Protein AF-A2FDF2-F1 (afdb_monomer_lite)

pLDDT: mean 73.25, std 13.33, range [41.03, 90.5]

Radius of gyration: 18.77 Å; chains: 1; bounding box: 40×45×60 Å

Sequence (195 aa):
MSLSNKFAFKKRRIYEVIDVFTVIGVTVLLDEENFLWIGFNHVSQTIQRIGTNRGVYSSDLTLNDIFCLSQEPISIQSMTEDIIFLFIAIERRRLNIIEASKYISHGNGKEKTTRCKISQAVAILELANIIRKTENQSEYELLPEFYITVPKVLKNSTVDPSNIQSLLNWTDDSNISSSDIISFRRKEFYTISHE

Secondary structure (DSSP, 8-state):
--HHHHHT--HHHHHHHHHHHHHHTSEEE-SSS-EEE--GGGHHHHHHHHHHHTTTT-TT--HHHHTT--S----HHHHHHHHHHHHHHHT-SEEEHHHHHHHHTTTTS-HHHHHHHHHHHHHHHHHTTSEEE-SSTTEEEE-GGG---HHHHHTTS---TT-HHHHS---STTHHHHHHHHHHHHHHHHHHHH-

Foldseek 3Di:
DDPCVVVVDDPVLVVLLQLLCVQQVQWDDPDPRDIDGPHDPCRLVSLVVLCVVLPLVPLPDAPCRSLVLDLDDDDLNSLSSQVSNVCANLVDQKDALLLSLLLSCPPNPCSVVSSVSNVSSVVSCVVVVQWPDDPDPRMIGGDPVNRDHSVVVVVPPDPPPPDVVSVDPPPVCVVVSSVVSSVNNNVVSVVSSVD

Structure (mmCIF, N/CA/C/O backbone):
data_AF-A2FDF2-F1
#
_entry.id   AF-A2FDF2-F1
#
loop_
_atom_site.group_PDB
_atom_site.id
_atom_site.type_symbol
_atom_site.label_atom_id
_atom_site.label_alt_id
_atom_site.label_comp_id
_atom_site.label_asym_id
_atom_site.label_entity_id
_atom_site.label_seq_id
_atom_site.pdbx_PDB_ins_code
_atom_site.Cartn_x
_atom_site.Cartn_y
_atom_site.Cartn_z
_atom_site.occupancy
_atom_site.B_iso_or_equiv
_atom_site.auth_seq_id
_atom_site.auth_comp_id
_atom_site.auth_asym_id
_atom_site.auth_atom_id
_atom_site.pdbx_PDB_model_num
ATOM 1 N N . MET A 1 1 ? -21.221 -1.644 23.698 1.00 45.34 1 MET A N 1
ATOM 2 C CA . MET A 1 1 ? -20.127 -0.736 24.126 1.00 45.34 1 MET A CA 1
ATOM 3 C C . MET A 1 1 ? -19.103 -0.674 23.008 1.00 45.34 1 MET A C 1
ATOM 5 O O . MET A 1 1 ? -18.546 -1.714 22.684 1.00 45.34 1 MET A O 1
ATOM 9 N N . SER A 1 2 ? -18.878 0.489 22.393 1.00 57.38 2 SER A N 1
ATOM 10 C CA . SER A 1 2 ? -17.903 0.594 21.298 1.00 57.38 2 SER A CA 1
ATOM 11 C C . SER A 1 2 ? -16.475 0.384 21.817 1.00 57.38 2 SER A C 1
ATOM 13 O O . SER A 1 2 ? -16.115 0.901 22.878 1.00 57.38 2 SER A O 1
ATOM 15 N N . LEU A 1 3 ? -15.648 -0.351 21.061 1.00 62.47 3 LEU A N 1
ATOM 16 C CA . LEU A 1 3 ? -14.236 -0.633 21.378 1.00 62.47 3 LEU A CA 1
ATOM 17 C C . LEU A 1 3 ? -13.447 0.635 21.770 1.00 62.47 3 LEU A C 1
ATOM 19 O O . LEU A 1 3 ? -12.603 0.597 22.663 1.00 62.47 3 LEU A O 1
ATOM 23 N N . SER A 1 4 ? -13.777 1.773 21.150 1.00 59.84 4 SER A N 1
ATOM 24 C CA . SER A 1 4 ? -13.180 3.090 21.409 1.00 59.84 4 SER A CA 1
ATOM 25 C C . SER A 1 4 ? -13.250 3.520 22.873 1.00 59.84 4 SER A C 1
ATOM 27 O O . SER A 1 4 ? -12.298 4.089 23.396 1.00 59.84 4 SER A O 1
ATOM 29 N N . ASN A 1 5 ? -14.363 3.222 23.547 1.00 61.84 5 ASN A N 1
ATOM 30 C CA . ASN A 1 5 ? -14.600 3.659 24.921 1.00 61.84 5 ASN A CA 1
ATOM 31 C C . ASN A 1 5 ? -13.906 2.736 25.925 1.00 61.84 5 ASN A C 1
ATOM 33 O O . ASN A 1 5 ? -13.593 3.161 27.030 1.00 61.84 5 ASN A O 1
ATOM 37 N N . LYS A 1 6 ? -13.638 1.486 25.530 1.00 67.62 6 LYS A N 1
ATOM 38 C CA . LYS A 1 6 ? -12.965 0.491 26.369 1.00 67.62 6 LYS A CA 1
ATOM 39 C C . LYS A 1 6 ? -11.445 0.678 26.396 1.00 67.62 6 LYS A C 1
ATOM 41 O O . LYS A 1 6 ? -10.821 0.366 27.400 1.00 67.62 6 LYS A O 1
ATOM 46 N N . PHE A 1 7 ? -10.867 1.207 25.317 1.00 70.94 7 PHE A N 1
ATOM 47 C CA . PHE A 1 7 ? -9.416 1.360 25.162 1.00 70.94 7 PHE A CA 1
ATOM 48 C C . PHE A 1 7 ? -8.945 2.817 25.002 1.00 70.94 7 PHE A C 1
ATOM 50 O O . PHE A 1 7 ? -7.786 3.053 24.680 1.00 70.94 7 PHE A O 1
ATOM 57 N N . ALA A 1 8 ? -9.831 3.800 25.206 1.00 69.25 8 ALA A N 1
ATOM 58 C CA . ALA A 1 8 ? -9.538 5.234 25.068 1.00 69.25 8 ALA A CA 1
ATOM 59 C C . ALA A 1 8 ? -8.930 5.644 23.704 1.00 69.25 8 ALA A C 1
ATOM 61 O O . ALA A 1 8 ? -8.218 6.645 23.598 1.00 69.25 8 ALA A O 1
ATOM 62 N N . PHE A 1 9 ? -9.227 4.900 22.633 1.00 75.75 9 PHE A N 1
ATOM 63 C CA . PHE A 1 9 ? -8.737 5.203 21.287 1.00 75.75 9 PHE A CA 1
ATOM 64 C C . PHE A 1 9 ? -9.723 6.061 20.489 1.00 75.75 9 PHE A C 1
ATOM 66 O O . PHE A 1 9 ? -10.943 5.887 20.546 1.00 75.75 9 PHE A O 1
ATOM 73 N N . LYS A 1 10 ? -9.183 6.975 19.671 1.00 80.38 10 LYS A N 1
ATOM 74 C CA . LYS A 1 10 ? -9.977 7.789 18.738 1.00 80.38 10 LYS A CA 1
ATOM 75 C C . LYS A 1 10 ? -10.540 6.893 17.630 1.00 80.38 10 LYS A C 1
ATOM 77 O O . LYS A 1 10 ? -9.758 6.334 16.865 1.00 80.38 10 LYS A O 1
ATOM 82 N N . LYS A 1 11 ? -11.874 6.838 17.482 1.00 81.38 11 LYS A N 1
ATOM 83 C CA . LYS A 1 11 ? -12.581 6.050 16.443 1.00 81.38 11 LYS A CA 1
ATOM 84 C C . LYS A 1 11 ? -11.965 6.210 15.044 1.00 81.38 11 LYS A C 1
ATOM 86 O O . LYS A 1 11 ? -11.735 5.226 14.359 1.00 81.38 11 LYS A O 1
ATOM 91 N N . ARG A 1 12 ? -11.584 7.439 14.675 1.00 83.25 12 ARG A N 1
ATOM 92 C CA . ARG A 1 12 ? -10.920 7.760 13.399 1.00 83.25 12 ARG A CA 1
ATOM 93 C C . ARG A 1 12 ? -9.679 6.908 13.097 1.00 83.25 12 ARG A C 1
ATOM 95 O O . ARG A 1 12 ? -9.478 6.550 11.948 1.00 83.25 12 ARG A O 1
ATOM 102 N N . ARG A 1 13 ? -8.851 6.586 14.098 1.00 84.50 13 ARG A N 1
ATOM 103 C CA . ARG A 1 13 ? -7.636 5.775 13.892 1.00 84.50 13 ARG A CA 1
ATOM 104 C C . ARG A 1 13 ? -7.954 4.313 13.606 1.00 84.50 13 ARG A C 1
ATOM 106 O O . ARG A 1 13 ? -7.214 3.672 12.879 1.00 84.50 13 ARG A O 1
ATOM 113 N N . ILE A 1 14 ? -9.054 3.807 14.160 1.00 85.31 14 ILE A N 1
ATOM 114 C CA . ILE A 1 14 ? -9.516 2.443 13.899 1.00 85.31 14 ILE A CA 1
ATOM 115 C C . ILE A 1 14 ? -10.007 2.339 12.455 1.00 85.31 14 ILE A C 1
ATOM 117 O O . ILE A 1 14 ? -9.610 1.412 11.762 1.00 85.31 14 ILE A O 1
ATOM 121 N N . TYR A 1 15 ? -10.783 3.320 11.983 1.00 87.25 15 TYR A N 1
ATOM 122 C CA . TYR A 1 15 ? -11.207 3.362 10.581 1.00 87.25 15 TYR A CA 1
ATOM 123 C C . TYR A 1 15 ? -10.016 3.424 9.624 1.00 87.25 15 TYR A C 1
ATOM 125 O O . TYR A 1 15 ? -9.979 2.646 8.688 1.00 87.25 15 TYR A O 1
ATOM 133 N N . GLU A 1 16 ? -8.989 4.230 9.918 1.00 87.44 16 GLU A N 1
ATOM 134 C CA . GLU A 1 16 ? -7.764 4.259 9.103 1.00 87.44 16 GLU A CA 1
ATOM 135 C C . GLU A 1 16 ? -7.071 2.882 9.016 1.00 87.44 16 GLU A C 1
ATOM 137 O O . GLU A 1 16 ? -6.553 2.528 7.962 1.00 87.44 16 GLU A O 1
ATOM 142 N N . VAL A 1 17 ? -7.082 2.081 10.089 1.00 88.88 17 VAL A N 1
ATOM 143 C CA . VAL A 1 17 ? -6.537 0.709 10.074 1.00 88.88 17 VAL A CA 1
ATOM 144 C C . VAL A 1 17 ? -7.424 -0.240 9.271 1.00 88.88 17 VAL A C 1
ATOM 146 O O . VAL A 1 17 ? -6.912 -1.008 8.461 1.00 88.88 17 VAL A O 1
ATOM 149 N N . ILE A 1 18 ? -8.743 -0.180 9.472 1.00 88.94 18 ILE A N 1
ATOM 150 C CA . ILE A 1 18 ? -9.712 -1.007 8.738 1.00 88.94 18 ILE A CA 1
ATOM 151 C C . ILE A 1 18 ? -9.647 -0.698 7.241 1.00 88.94 18 ILE A C 1
ATOM 153 O O . ILE A 1 18 ? -9.655 -1.614 6.427 1.00 88.94 18 ILE A O 1
ATOM 157 N N . ASP A 1 19 ? -9.522 0.573 6.877 1.00 89.50 19 ASP A N 1
ATOM 158 C CA . ASP A 1 19 ? -9.371 1.035 5.501 1.00 89.50 19 ASP A CA 1
ATOM 159 C C . ASP A 1 19 ? -8.148 0.401 4.831 1.00 89.50 19 ASP A C 1
ATOM 161 O O . ASP A 1 19 ? -8.255 -0.188 3.756 1.00 89.50 19 ASP A O 1
ATOM 165 N N . VAL A 1 20 ? -6.992 0.455 5.499 1.00 90.31 20 VAL A N 1
ATOM 166 C CA . VAL A 1 20 ? -5.751 -0.169 5.018 1.00 90.31 20 VAL A CA 1
ATOM 167 C C . VAL A 1 20 ? -5.915 -1.688 4.902 1.00 90.31 20 VAL A C 1
ATOM 169 O O . VAL A 1 20 ? -5.565 -2.275 3.882 1.00 90.31 20 VAL A O 1
ATOM 172 N N . PHE A 1 21 ? -6.500 -2.341 5.907 1.00 90.31 21 PHE A N 1
ATOM 173 C CA . PHE A 1 21 ? -6.744 -3.788 5.885 1.00 90.31 21 PHE A CA 1
ATOM 174 C C . PHE A 1 21 ? -7.742 -4.218 4.813 1.00 90.31 21 PHE A C 1
ATOM 176 O O . PHE A 1 21 ? -7.616 -5.318 4.273 1.00 90.31 21 PHE A O 1
ATOM 183 N N . THR A 1 22 ? -8.682 -3.349 4.461 1.00 90.00 22 THR A N 1
ATOM 184 C CA . THR A 1 22 ? -9.654 -3.599 3.398 1.00 90.00 22 THR A CA 1
ATOM 185 C C . THR A 1 22 ? -8.981 -3.561 2.033 1.00 90.00 22 THR A C 1
ATOM 187 O O . THR A 1 22 ? -9.182 -4.472 1.234 1.00 90.00 22 THR A O 1
ATOM 190 N N . VAL A 1 23 ? -8.095 -2.586 1.799 1.00 87.62 23 VAL A N 1
ATOM 191 C CA . VAL A 1 23 ? -7.276 -2.512 0.576 1.00 87.62 23 VAL A CA 1
ATOM 192 C C . VAL A 1 23 ? -6.419 -3.766 0.391 1.00 87.62 23 VAL A C 1
ATOM 194 O O . VAL A 1 23 ? -6.325 -4.318 -0.702 1.00 87.62 23 VAL A O 1
ATOM 197 N N . ILE A 1 24 ? -5.813 -4.247 1.473 1.00 86.00 24 ILE A N 1
ATOM 198 C CA . ILE A 1 24 ? -4.929 -5.418 1.455 1.00 86.00 24 ILE A CA 1
ATOM 199 C C . ILE A 1 24 ? -5.726 -6.735 1.336 1.00 86.00 24 ILE A C 1
ATOM 201 O O . ILE A 1 24 ? -5.166 -7.773 0.985 1.00 86.00 24 ILE A O 1
ATOM 205 N N . GLY A 1 25 ? -7.035 -6.715 1.602 1.00 84.69 25 GLY A N 1
ATOM 206 C CA . GLY A 1 25 ? -7.898 -7.899 1.562 1.00 84.69 25 GLY A CA 1
ATOM 207 C C . GLY A 1 25 ? -7.887 -8.736 2.845 1.00 84.69 25 GLY A C 1
ATOM 208 O O . GLY A 1 25 ? -8.259 -9.906 2.819 1.00 84.69 25 GLY A O 1
ATOM 209 N N . VAL A 1 26 ? -7.466 -8.153 3.972 1.00 88.31 26 VAL A N 1
ATOM 210 C CA . VAL A 1 26 ? -7.530 -8.779 5.307 1.00 88.31 26 VAL A CA 1
ATOM 211 C C . VAL A 1 26 ? -8.935 -8.660 5.901 1.00 88.31 26 VAL A C 1
ATOM 213 O O . VAL A 1 26 ? -9.398 -9.557 6.613 1.00 88.31 26 VAL A O 1
ATOM 216 N N . THR A 1 27 ? -9.622 -7.559 5.598 1.00 89.50 27 THR A N 1
ATOM 217 C CA . THR A 1 27 ? -10.990 -7.283 6.042 1.00 89.50 27 THR A CA 1
ATOM 218 C C . THR A 1 27 ? -11.906 -6.980 4.866 1.00 89.50 27 THR A C 1
ATOM 220 O O . THR A 1 27 ? -11.464 -6.471 3.841 1.00 89.50 27 THR A O 1
ATOM 223 N N . VAL A 1 28 ? -13.198 -7.252 5.029 1.00 87.75 28 VAL A N 1
ATOM 224 C CA . VAL A 1 28 ? -14.249 -6.792 4.113 1.00 87.75 28 VAL A CA 1
ATOM 225 C C . VAL A 1 28 ? -15.248 -5.964 4.897 1.00 87.75 28 VAL A C 1
ATOM 227 O O . VAL A 1 28 ? -15.758 -6.407 5.927 1.00 87.75 28 VAL A O 1
ATOM 230 N N . LEU A 1 29 ? -15.511 -4.753 4.417 1.00 86.81 29 LEU A N 1
ATOM 231 C CA . LEU A 1 29 ? -16.544 -3.896 4.977 1.00 86.81 29 LEU A CA 1
ATOM 232 C C . LEU A 1 29 ? -17.917 -4.464 4.593 1.00 86.81 29 LEU A C 1
ATOM 234 O O . LEU A 1 29 ? -18.167 -4.713 3.415 1.00 86.81 29 LEU A O 1
ATOM 238 N N . LEU A 1 30 ? -18.771 -4.709 5.587 1.00 87.06 30 LEU A N 1
ATOM 239 C CA . LEU A 1 30 ? -20.149 -5.159 5.370 1.00 87.06 30 LEU A CA 1
ATOM 240 C C . LEU A 1 30 ? -21.103 -3.962 5.414 1.00 87.06 30 LEU A C 1
ATOM 242 O O . LEU A 1 30 ? -21.888 -3.785 4.493 1.00 87.06 30 LEU A O 1
ATOM 246 N N . ASP A 1 31 ? -20.956 -3.120 6.443 1.00 85.56 31 ASP A N 1
ATOM 247 C CA . ASP A 1 31 ? -21.713 -1.882 6.663 1.00 85.56 31 ASP A CA 1
ATOM 248 C C . ASP A 1 31 ? -20.796 -0.802 7.274 1.00 85.56 31 ASP A C 1
ATOM 250 O O . ASP A 1 31 ? -19.634 -1.062 7.584 1.00 85.56 31 ASP A O 1
ATOM 254 N N . GLU A 1 32 ? -21.323 0.398 7.548 1.00 78.69 32 GLU A N 1
ATOM 255 C CA . GLU A 1 32 ? -20.571 1.507 8.173 1.00 78.69 32 GLU A CA 1
ATOM 256 C C . GLU A 1 32 ? -19.959 1.164 9.547 1.00 78.69 32 GLU A C 1
ATOM 258 O O . GLU A 1 32 ? -18.928 1.719 9.939 1.00 78.69 32 GLU A O 1
ATOM 263 N N . GLU A 1 33 ? -20.580 0.244 10.291 1.00 80.75 33 GLU A N 1
ATOM 264 C CA . GLU A 1 33 ? -20.121 -0.176 11.624 1.00 80.75 33 GLU A CA 1
ATOM 265 C C . GLU A 1 33 ? -19.643 -1.634 11.681 1.00 80.75 33 GLU A C 1
ATOM 267 O O . GLU A 1 33 ? -19.046 -2.041 12.682 1.00 80.75 33 GLU A O 1
ATOM 272 N N . ASN A 1 34 ? -19.861 -2.410 10.615 1.00 83.88 34 ASN A N 1
ATOM 273 C CA . ASN A 1 34 ? -19.601 -3.845 10.586 1.00 83.88 34 ASN A CA 1
ATOM 274 C C . ASN A 1 34 ? -18.538 -4.185 9.543 1.00 83.88 34 ASN A C 1
ATOM 276 O O . ASN A 1 34 ? -18.649 -3.833 8.369 1.00 83.88 34 ASN A O 1
ATOM 280 N N . PHE A 1 35 ? -17.533 -4.952 9.953 1.00 88.06 35 PHE A N 1
ATOM 281 C CA . PHE A 1 35 ? -16.538 -5.516 9.050 1.00 88.06 35 PHE A CA 1
ATOM 282 C C . PHE A 1 35 ? -16.291 -6.981 9.392 1.00 88.06 35 PHE A C 1
ATOM 284 O O . PHE A 1 35 ? -16.369 -7.398 10.550 1.00 88.06 35 PHE A O 1
ATOM 291 N N . LEU A 1 36 ? -15.975 -7.760 8.367 1.00 89.44 36 LEU A N 1
ATOM 292 C CA . LEU A 1 36 ? -15.595 -9.154 8.483 1.00 89.44 36 LEU A CA 1
ATOM 293 C C . LEU A 1 36 ? -14.073 -9.271 8.424 1.00 89.44 36 LEU A C 1
ATOM 295 O O . LEU A 1 36 ? -13.445 -8.786 7.485 1.00 89.44 36 LEU A O 1
ATOM 299 N N . TRP A 1 37 ? -13.482 -9.942 9.411 1.00 90.50 37 TRP A N 1
ATOM 300 C CA . TRP A 1 37 ? -12.071 -10.319 9.383 1.00 90.50 37 TRP A CA 1
ATOM 301 C C . TRP A 1 37 ? -11.902 -11.640 8.633 1.00 90.50 37 TRP A C 1
ATOM 303 O O . TRP A 1 37 ? -12.361 -12.681 9.100 1.00 90.50 37 TRP A O 1
ATOM 313 N N . ILE A 1 38 ? -11.234 -11.595 7.482 1.00 86.56 38 ILE A N 1
ATOM 314 C CA . ILE A 1 38 ? -10.966 -12.767 6.636 1.00 86.56 38 ILE A CA 1
ATOM 315 C C . ILE A 1 38 ? -9.594 -13.365 6.980 1.00 86.56 38 ILE A C 1
ATOM 317 O O . ILE A 1 38 ? -9.418 -14.583 6.973 1.00 86.56 38 ILE A O 1
ATOM 321 N N . GLY A 1 39 ? -8.636 -12.511 7.354 1.00 85.88 39 GLY A N 1
ATOM 322 C CA . GLY A 1 39 ? -7.281 -12.894 7.749 1.00 85.88 39 GLY A CA 1
ATOM 323 C C . GLY A 1 39 ? -6.230 -12.665 6.663 1.00 85.88 39 GLY A C 1
ATOM 324 O O . GLY A 1 39 ? -6.523 -12.221 5.557 1.00 85.88 39 GLY A O 1
ATOM 325 N N . PHE A 1 40 ? -4.971 -12.960 6.990 1.00 85.31 40 PHE A N 1
ATOM 326 C CA . PHE A 1 40 ? -3.817 -12.602 6.153 1.00 85.31 40 PHE A CA 1
ATOM 327 C C . PHE A 1 40 ? -3.573 -13.535 4.956 1.00 85.31 40 PHE A C 1
ATOM 329 O O . PHE A 1 40 ? -2.741 -13.245 4.101 1.00 85.31 40 PHE A O 1
ATOM 336 N N . ASN A 1 41 ? -4.318 -14.635 4.844 1.00 83.50 41 ASN A N 1
ATOM 337 C CA . ASN A 1 41 ? -4.104 -15.638 3.795 1.00 83.50 41 ASN A CA 1
ATOM 338 C C . ASN A 1 41 ? -4.394 -15.103 2.378 1.00 83.50 41 ASN A C 1
ATOM 340 O O . ASN A 1 41 ? -3.846 -15.607 1.402 1.00 83.50 41 ASN A O 1
ATOM 344 N N . HIS A 1 42 ? -5.240 -14.074 2.258 1.00 80.31 42 HIS A N 1
ATOM 345 C CA . HIS A 1 42 ? -5.654 -13.498 0.973 1.00 80.31 42 HIS A CA 1
ATOM 346 C C . HIS A 1 42 ? -4.831 -12.281 0.538 1.00 80.31 42 HIS A C 1
ATOM 348 O O . HIS A 1 42 ? -5.073 -11.729 -0.538 1.00 80.31 42 HIS A O 1
ATOM 354 N N . VAL A 1 43 ? -3.841 -11.873 1.336 1.00 83.56 43 VAL A N 1
ATOM 355 C CA . VAL A 1 43 ? -3.019 -10.686 1.067 1.00 83.56 43 VAL A CA 1
ATOM 356 C C . VAL A 1 43 ? -2.312 -10.821 -0.282 1.00 83.56 43 VAL A C 1
ATOM 358 O O . VAL A 1 43 ? -2.468 -9.968 -1.152 1.00 83.56 43 VAL A O 1
ATOM 361 N N . SER A 1 44 ? -1.606 -11.932 -0.516 1.00 79.44 44 SER A N 1
ATOM 362 C CA . SER A 1 44 ? -0.848 -12.141 -1.758 1.00 79.44 44 SER A CA 1
ATOM 363 C C . SER A 1 44 ? -1.747 -12.162 -3.000 1.00 79.44 44 SER A C 1
ATOM 365 O O . SER A 1 44 ? -1.396 -11.583 -4.025 1.00 79.44 44 SER A O 1
ATOM 367 N N . GLN A 1 45 ? -2.936 -12.769 -2.903 1.00 80.56 45 GLN A N 1
ATOM 368 C CA . GLN A 1 45 ? -3.922 -12.778 -3.992 1.00 80.56 45 GLN A CA 1
ATOM 369 C C . GLN A 1 45 ? -4.455 -11.371 -4.280 1.00 80.56 45 GLN A C 1
ATOM 371 O O . GLN A 1 45 ? -4.626 -10.989 -5.437 1.00 80.56 45 GLN A O 1
ATOM 376 N N . THR A 1 46 ? -4.693 -10.579 -3.236 1.00 81.69 46 THR A N 1
ATOM 377 C CA . THR A 1 46 ? -5.202 -9.212 -3.377 1.00 81.69 46 THR A CA 1
ATOM 378 C C . THR A 1 46 ? -4.157 -8.294 -3.998 1.00 81.69 46 THR A C 1
ATOM 380 O O . THR A 1 46 ? -4.484 -7.558 -4.924 1.00 81.69 46 THR A O 1
ATOM 383 N N . ILE A 1 47 ? -2.892 -8.401 -3.583 1.00 80.19 47 ILE A N 1
ATOM 384 C CA . ILE A 1 47 ? -1.770 -7.678 -4.200 1.00 80.19 47 ILE A CA 1
ATOM 385 C C . ILE A 1 47 ? -1.660 -8.037 -5.692 1.00 80.19 47 ILE A C 1
ATOM 387 O O . ILE A 1 47 ? -1.533 -7.147 -6.534 1.00 80.19 47 ILE A O 1
ATOM 391 N N . GLN A 1 48 ? -1.797 -9.321 -6.047 1.00 76.38 48 GLN A N 1
ATOM 392 C CA . GLN A 1 48 ? -1.803 -9.761 -7.448 1.00 76.38 48 GLN A CA 1
ATOM 393 C C . GLN A 1 48 ? -2.967 -9.155 -8.240 1.00 76.38 48 GLN A C 1
ATOM 395 O O . GLN A 1 48 ? -2.793 -8.687 -9.368 1.00 76.38 48 GLN A O 1
ATOM 400 N N . ARG A 1 49 ? -4.161 -9.147 -7.643 1.00 79.50 49 ARG A N 1
ATOM 401 C CA . ARG A 1 49 ? -5.361 -8.567 -8.245 1.00 79.50 49 ARG A CA 1
ATOM 402 C C . ARG A 1 49 ? -5.203 -7.064 -8.462 1.00 79.50 49 ARG A C 1
ATOM 404 O O . ARG A 1 49 ? -5.556 -6.590 -9.533 1.00 79.50 49 ARG A O 1
ATOM 411 N N . ILE A 1 50 ? -4.637 -6.331 -7.501 1.00 75.38 50 ILE A N 1
ATOM 412 C CA . ILE A 1 50 ? -4.357 -4.891 -7.632 1.00 75.38 50 ILE A CA 1
ATOM 413 C C . ILE A 1 50 ? -3.419 -4.637 -8.819 1.00 75.38 50 ILE A C 1
ATOM 415 O O . ILE A 1 50 ? -3.716 -3.789 -9.660 1.00 75.38 50 ILE A O 1
ATOM 419 N N . GLY A 1 51 ? -2.335 -5.413 -8.938 1.00 71.06 51 GLY A N 1
ATOM 420 C CA . GLY A 1 51 ? -1.406 -5.301 -10.067 1.00 71.06 51 GLY A CA 1
ATOM 421 C C . GLY A 1 51 ? -2.049 -5.624 -11.422 1.00 71.06 51 GLY A C 1
ATOM 422 O O . GLY A 1 51 ? -1.789 -4.947 -12.416 1.00 71.06 51 GLY A O 1
ATOM 423 N N . THR A 1 52 ? -2.938 -6.617 -11.463 1.00 70.19 52 THR A N 1
ATOM 424 C CA . THR A 1 52 ? -3.644 -7.010 -12.694 1.00 70.19 52 THR A CA 1
ATOM 425 C C . THR A 1 52 ? -4.694 -5.971 -13.096 1.00 70.19 52 THR A C 1
ATOM 427 O O . THR A 1 52 ? -4.727 -5.548 -14.247 1.00 70.19 52 THR A O 1
ATOM 430 N N . ASN A 1 53 ? -5.509 -5.507 -12.144 1.00 70.06 53 ASN A N 1
ATOM 431 C CA . ASN A 1 53 ? -6.610 -4.572 -12.389 1.00 70.06 53 ASN A CA 1
ATOM 432 C C . ASN A 1 53 ? -6.132 -3.200 -12.872 1.00 70.06 53 ASN A C 1
ATOM 434 O O . ASN A 1 53 ? -6.789 -2.587 -13.706 1.00 70.06 53 ASN A O 1
ATOM 438 N N . ARG A 1 54 ? -4.996 -2.719 -12.357 1.00 66.06 54 ARG A N 1
ATOM 439 C CA . ARG A 1 54 ? -4.395 -1.447 -12.783 1.00 66.06 54 ARG A CA 1
ATOM 440 C C . ARG A 1 54 ? -3.491 -1.589 -14.016 1.00 66.06 54 ARG A C 1
ATOM 442 O O . ARG A 1 54 ? -2.878 -0.618 -14.435 1.00 66.06 54 ARG A O 1
ATOM 449 N N . GLY A 1 55 ? -3.395 -2.781 -14.609 1.00 61.84 55 GLY A N 1
ATOM 450 C CA . GLY A 1 55 ? -2.690 -2.972 -15.875 1.00 61.84 55 GLY A CA 1
ATOM 451 C C . GLY A 1 55 ? -1.171 -2.811 -15.786 1.00 61.84 55 GLY A C 1
ATOM 452 O O . GLY A 1 55 ? -0.562 -2.382 -16.763 1.00 61.84 55 GLY A O 1
ATOM 453 N N . VAL A 1 56 ? -0.526 -3.191 -14.665 1.00 62.06 56 VAL A N 1
ATOM 454 C CA . VAL A 1 56 ? 0.959 -3.186 -14.568 1.00 62.06 56 VAL A CA 1
ATOM 455 C C . VAL A 1 56 ? 1.583 -3.965 -15.727 1.00 62.06 56 VAL A C 1
ATOM 457 O O . VAL A 1 56 ? 2.661 -3.618 -16.204 1.00 62.06 56 VAL A O 1
ATOM 460 N N . TYR A 1 57 ? 0.911 -5.024 -16.171 1.00 60.22 57 TYR A N 1
ATOM 461 C CA . TYR A 1 57 ? 1.395 -5.935 -17.204 1.00 60.22 57 TYR A CA 1
ATOM 462 C C . TYR A 1 57 ? 1.172 -5.425 -18.633 1.00 60.22 57 TYR A C 1
ATOM 464 O O . TYR A 1 57 ? 1.668 -6.041 -19.572 1.00 60.22 57 TYR A O 1
ATOM 472 N N . SER A 1 58 ? 0.456 -4.313 -18.807 1.00 58.06 58 SER A N 1
ATOM 473 C CA . SER A 1 58 ? 0.228 -3.700 -20.113 1.00 58.06 58 SER A C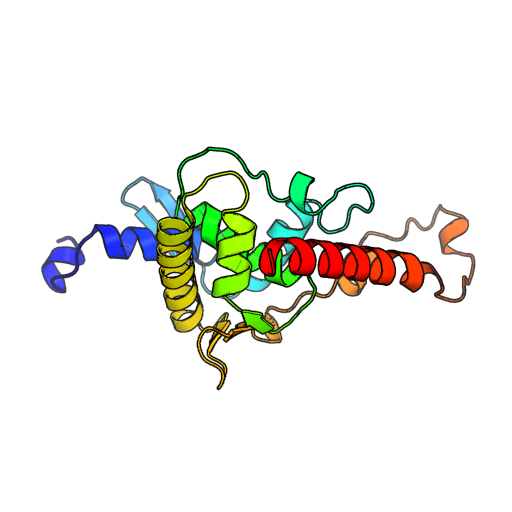A 1
ATOM 474 C C . SER A 1 58 ? 1.449 -2.864 -20.506 1.00 58.06 58 SER A C 1
ATOM 476 O O . SER A 1 58 ? 1.859 -1.969 -19.762 1.00 58.06 58 SER A O 1
ATOM 478 N N . SER A 1 59 ? 2.033 -3.152 -21.673 1.00 57.12 59 SER A N 1
ATOM 479 C CA . SER A 1 59 ? 3.175 -2.421 -22.251 1.00 57.12 59 SER A CA 1
ATOM 480 C C . SER A 1 59 ? 2.848 -0.986 -22.654 1.00 57.12 59 SER A C 1
ATOM 482 O O . SER A 1 59 ? 3.752 -0.167 -22.784 1.00 57.12 59 SER A O 1
ATOM 484 N N . ASP A 1 60 ? 1.563 -0.694 -22.835 1.00 56.28 60 ASP A N 1
ATOM 485 C CA . ASP A 1 60 ? 1.101 0.512 -23.521 1.00 56.28 60 ASP A CA 1
ATOM 486 C C . ASP A 1 60 ? 0.795 1.670 -22.557 1.00 56.28 60 ASP A C 1
ATOM 488 O O . ASP A 1 60 ? 0.461 2.765 -22.999 1.00 56.28 60 ASP A O 1
ATOM 492 N N . LEU A 1 61 ? 0.906 1.438 -21.243 1.00 62.00 61 LEU A N 1
ATOM 493 C CA . LEU A 1 61 ? 0.597 2.422 -20.204 1.00 62.00 61 LEU A CA 1
ATOM 494 C C . LEU A 1 61 ? 1.875 2.919 -19.504 1.00 62.00 61 LEU A C 1
ATOM 496 O O . LEU A 1 61 ? 2.660 2.118 -18.967 1.00 62.00 61 LEU A O 1
ATOM 500 N N . THR A 1 62 ? 2.061 4.244 -19.478 1.00 63.62 62 THR A N 1
ATOM 501 C CA . THR A 1 62 ? 3.131 4.911 -18.711 1.00 63.62 62 THR A CA 1
ATOM 502 C C . THR A 1 62 ? 2.812 4.910 -17.216 1.00 63.62 62 THR A C 1
ATOM 504 O O . THR A 1 62 ? 1.664 4.685 -16.833 1.00 63.62 62 THR A O 1
ATOM 507 N N . LEU A 1 63 ? 3.793 5.148 -16.330 1.00 66.44 63 LEU A N 1
ATOM 508 C CA . LEU A 1 63 ? 3.465 5.228 -14.899 1.00 66.44 63 LEU A CA 1
ATOM 509 C C . LEU A 1 63 ? 2.451 6.350 -14.630 1.00 66.44 63 LEU A C 1
ATOM 511 O O . LEU A 1 63 ? 1.542 6.143 -13.834 1.00 66.44 63 LEU A O 1
ATOM 515 N N . ASN A 1 64 ? 2.548 7.479 -15.332 1.00 63.50 64 ASN A N 1
ATOM 516 C CA . ASN A 1 64 ? 1.593 8.583 -15.207 1.00 63.50 64 ASN A CA 1
ATOM 517 C C . ASN A 1 64 ? 0.173 8.247 -15.697 1.00 63.50 64 ASN A C 1
ATOM 519 O O . ASN A 1 64 ? -0.783 8.825 -15.191 1.00 63.50 64 ASN A O 1
ATOM 523 N N . ASP A 1 65 ? 0.014 7.321 -16.647 1.00 61.34 65 ASP A N 1
ATOM 524 C CA . ASP A 1 65 ? -1.315 6.863 -17.081 1.00 61.34 65 ASP A CA 1
ATOM 525 C C . ASP A 1 65 ? -1.933 5.872 -16.084 1.00 61.34 65 ASP A C 1
ATOM 527 O O . ASP A 1 65 ? -3.154 5.758 -15.984 1.00 61.34 65 ASP A O 1
ATOM 531 N N . ILE A 1 66 ? -1.093 5.137 -15.345 1.00 63.84 66 ILE A N 1
ATOM 532 C CA . ILE A 1 66 ? -1.543 4.093 -14.415 1.00 63.84 66 ILE A CA 1
ATOM 533 C C . ILE A 1 66 ? -1.782 4.642 -13.009 1.00 63.84 66 ILE A C 1
ATOM 535 O O . ILE A 1 66 ? -2.755 4.287 -12.336 1.00 63.84 66 ILE A O 1
ATOM 539 N N . PHE A 1 67 ? -0.891 5.510 -12.543 1.00 68.81 67 PHE A N 1
ATOM 540 C CA . PHE A 1 67 ? -1.175 6.370 -11.415 1.00 68.81 67 PHE A CA 1
ATOM 541 C C . PHE A 1 67 ? -2.072 7.470 -11.955 1.00 68.81 67 PHE A C 1
ATOM 543 O O . PHE A 1 67 ? -1.571 8.473 -12.441 1.00 68.81 67 PHE A O 1
ATOM 550 N N . CYS A 1 68 ? -3.395 7.290 -11.891 1.00 56.34 68 CYS A N 1
ATOM 551 C CA . CYS A 1 68 ? -4.330 8.395 -12.072 1.00 56.34 68 CYS A CA 1
ATOM 552 C C . CYS A 1 68 ? -3.977 9.472 -11.035 1.00 56.34 68 CYS A C 1
ATOM 554 O O . CYS A 1 68 ? -4.533 9.461 -9.933 1.00 56.34 68 CYS A O 1
ATOM 556 N N . LEU A 1 69 ? -3.053 10.382 -11.384 1.00 58.00 69 LEU A N 1
ATOM 557 C CA . LEU A 1 69 ? -2.643 11.594 -10.667 1.00 58.00 69 LEU A CA 1
ATOM 558 C C . LEU A 1 69 ? -3.829 12.567 -10.676 1.00 58.00 69 LEU A C 1
ATOM 560 O O . LEU A 1 69 ? -3.793 13.682 -11.189 1.00 58.00 69 LEU A O 1
ATOM 564 N N . SER A 1 70 ? -4.955 12.081 -10.184 1.00 49.28 70 SER A N 1
ATOM 565 C CA . SER A 1 70 ? -6.213 12.775 -10.125 1.00 49.28 70 SER A CA 1
ATOM 566 C C . SER A 1 70 ? -6.112 13.796 -9.000 1.00 49.28 70 SER A C 1
ATOM 568 O O . SER A 1 70 ? -5.507 13.567 -7.951 1.00 49.28 70 SER A O 1
ATOM 570 N N . GLN A 1 71 ? -6.726 14.960 -9.206 1.00 54.47 71 GLN A N 1
ATOM 571 C CA . GLN A 1 71 ? -6.818 16.022 -8.196 1.00 54.47 71 GLN A CA 1
ATOM 572 C C . GLN A 1 71 ? -7.740 15.650 -7.015 1.00 54.47 71 GLN A C 1
ATOM 574 O O . GLN A 1 71 ? -8.124 16.508 -6.215 1.00 54.47 71 GLN A O 1
ATOM 579 N N . GLU A 1 72 ? -8.117 14.377 -6.929 1.00 56.31 72 GLU A N 1
ATOM 580 C CA . GLU A 1 72 ? -9.069 13.822 -5.990 1.00 56.31 72 GLU A CA 1
ATOM 581 C C . GLU A 1 72 ? -8.529 13.781 -4.551 1.00 56.31 72 GLU A C 1
ATOM 583 O O . GLU A 1 72 ? -7.325 13.923 -4.294 1.00 56.31 72 GLU A O 1
ATOM 588 N N . PRO A 1 73 ? -9.428 13.691 -3.555 1.00 55.69 73 PRO A N 1
ATOM 589 C CA . PRO A 1 73 ? -9.043 13.763 -2.156 1.00 55.69 73 PRO A CA 1
ATOM 590 C C . PRO A 1 73 ? -8.093 12.627 -1.749 1.00 55.69 73 PRO A C 1
ATOM 592 O O . PRO A 1 73 ? -8.365 11.450 -1.950 1.00 55.69 73 PRO A O 1
ATOM 595 N N . ILE A 1 74 ? -7.004 13.012 -1.073 1.00 68.88 74 ILE A N 1
ATOM 596 C CA . ILE A 1 74 ? -5.976 12.140 -0.482 1.00 68.88 74 ILE A CA 1
ATOM 597 C C . ILE A 1 74 ? -6.623 11.237 0.588 1.00 68.88 74 ILE A C 1
ATOM 599 O O . ILE A 1 74 ? -6.665 11.589 1.774 1.00 68.88 74 ILE A O 1
ATOM 603 N N . SER A 1 75 ? -7.150 10.082 0.180 1.00 80.88 75 SER A N 1
ATOM 604 C CA . SER A 1 75 ? -7.672 9.048 1.078 1.00 80.88 75 SER A CA 1
ATOM 605 C C . SER A 1 75 ? -6.553 8.086 1.485 1.00 80.88 75 SER A C 1
ATOM 607 O O . SER A 1 75 ? -5.601 7.860 0.739 1.00 80.88 75 SER A O 1
ATOM 609 N N . ILE A 1 76 ? -6.631 7.514 2.691 1.00 84.56 76 ILE A N 1
ATOM 610 C CA . ILE A 1 76 ? -5.624 6.535 3.132 1.00 84.56 76 ILE A CA 1
ATOM 611 C C . ILE A 1 76 ? -5.700 5.240 2.312 1.00 84.56 76 ILE A C 1
ATOM 613 O O . ILE A 1 76 ? -4.669 4.617 2.076 1.00 84.56 76 ILE A O 1
ATOM 617 N N . GLN A 1 77 ? -6.894 4.879 1.834 1.00 84.62 77 GLN A N 1
ATOM 618 C CA . GLN A 1 77 ? -7.114 3.719 0.973 1.00 84.62 77 GLN A CA 1
ATOM 619 C C . GLN A 1 77 ? -6.364 3.874 -0.356 1.00 84.62 77 GLN A C 1
ATOM 621 O O . GLN A 1 77 ? -5.509 3.046 -0.658 1.00 84.62 77 GLN A O 1
ATOM 626 N N . SER A 1 78 ? -6.582 4.987 -1.074 1.00 82.62 78 SER A N 1
ATOM 627 C CA . SER A 1 78 ? -5.885 5.267 -2.342 1.00 82.62 78 SER A CA 1
ATOM 628 C C . SER A 1 78 ? -4.375 5.268 -2.148 1.00 82.62 78 SER A C 1
ATOM 630 O O . SER A 1 78 ? -3.663 4.576 -2.860 1.00 82.62 78 SER A O 1
ATOM 632 N N . MET A 1 79 ? -3.883 5.953 -1.110 1.00 85.06 79 MET A N 1
ATOM 633 C CA . MET A 1 79 ? -2.445 6.019 -0.830 1.00 85.06 79 MET A CA 1
ATOM 634 C C . MET A 1 79 ? -1.847 4.637 -0.537 1.00 85.06 79 MET A C 1
ATOM 636 O O . MET A 1 79 ? -0.707 4.370 -0.898 1.00 85.06 79 MET A O 1
ATOM 640 N N . THR A 1 80 ? -2.602 3.751 0.116 1.00 86.50 80 THR A N 1
ATOM 641 C CA . THR A 1 80 ? -2.167 2.374 0.397 1.00 86.50 80 THR A CA 1
ATOM 642 C C . THR A 1 80 ? -2.076 1.560 -0.888 1.00 86.50 80 THR A C 1
ATOM 644 O O . THR A 1 80 ? -1.072 0.882 -1.103 1.00 86.50 80 THR A O 1
ATOM 647 N N . GLU A 1 81 ? -3.086 1.657 -1.756 1.00 84.81 81 GLU A N 1
ATOM 648 C CA . GLU A 1 81 ? -3.057 1.027 -3.077 1.00 84.81 81 GLU A CA 1
ATOM 649 C C . GLU A 1 81 ? -1.883 1.537 -3.910 1.00 84.81 81 GLU A C 1
ATOM 651 O O . GLU A 1 81 ? -1.146 0.730 -4.469 1.00 84.81 81 GLU A O 1
ATOM 656 N N . ASP A 1 82 ? -1.669 2.852 -3.938 1.00 83.69 82 ASP A N 1
ATOM 657 C CA . ASP A 1 82 ? -0.608 3.496 -4.711 1.00 83.69 82 ASP A CA 1
ATOM 658 C C . ASP A 1 82 ? 0.782 3.049 -4.238 1.00 83.69 82 ASP A C 1
ATOM 660 O O . ASP A 1 82 ? 1.644 2.753 -5.062 1.00 83.69 82 ASP A O 1
ATOM 664 N N . ILE A 1 83 ? 1.001 2.917 -2.923 1.00 85.50 83 ILE A N 1
ATOM 665 C CA . ILE A 1 83 ? 2.260 2.391 -2.366 1.00 85.50 83 ILE A CA 1
ATOM 666 C C . ILE A 1 83 ? 2.476 0.936 -2.781 1.00 85.50 83 ILE A C 1
ATOM 668 O O . ILE A 1 83 ? 3.549 0.598 -3.281 1.00 85.50 83 ILE A O 1
ATOM 672 N N . ILE A 1 84 ? 1.481 0.068 -2.560 1.00 83.38 84 ILE A N 1
ATOM 673 C CA . ILE A 1 84 ? 1.573 -1.359 -2.907 1.00 83.38 84 ILE A CA 1
ATOM 674 C C . ILE A 1 84 ? 1.847 -1.499 -4.403 1.00 83.38 84 ILE A C 1
ATOM 676 O O . ILE A 1 84 ? 2.720 -2.258 -4.816 1.00 83.38 84 ILE A O 1
ATOM 680 N N . PHE A 1 85 ? 1.141 -0.720 -5.212 1.00 79.38 85 PHE A N 1
ATOM 681 C CA . PHE A 1 85 ? 1.309 -0.699 -6.649 1.00 79.38 85 PHE A CA 1
ATOM 682 C C . PHE A 1 85 ? 2.703 -0.210 -7.060 1.00 79.38 85 PHE A C 1
ATOM 684 O O . PHE A 1 85 ? 3.315 -0.816 -7.933 1.00 79.38 85 PHE A O 1
ATOM 691 N N . LEU A 1 86 ? 3.254 0.816 -6.406 1.00 81.12 86 LEU A N 1
ATOM 692 C CA . LEU A 1 86 ? 4.600 1.327 -6.683 1.00 81.12 86 LEU A CA 1
ATOM 693 C C . LEU A 1 86 ? 5.684 0.261 -6.451 1.00 81.12 86 LEU A C 1
ATOM 695 O O . LEU A 1 86 ? 6.610 0.144 -7.256 1.00 81.12 86 LEU A O 1
ATOM 699 N N . PHE A 1 87 ? 5.538 -0.571 -5.411 1.00 81.25 87 PHE A N 1
ATOM 700 C CA . PHE A 1 87 ? 6.414 -1.730 -5.196 1.00 81.25 87 PHE A CA 1
ATOM 701 C C . PHE A 1 87 ? 6.354 -2.728 -6.364 1.00 81.25 87 PHE A C 1
ATOM 703 O O . PHE A 1 87 ? 7.395 -3.241 -6.784 1.00 81.25 87 PHE A O 1
ATOM 710 N N . ILE A 1 88 ? 5.158 -2.979 -6.909 1.00 77.88 88 ILE A N 1
ATOM 711 C CA . ILE A 1 88 ? 4.953 -3.898 -8.041 1.00 77.88 88 ILE A CA 1
ATOM 712 C C . ILE A 1 88 ? 5.484 -3.280 -9.344 1.00 77.88 88 ILE A C 1
ATOM 714 O O . ILE A 1 88 ? 6.213 -3.934 -10.081 1.00 77.88 88 ILE A O 1
ATOM 718 N N . ALA A 1 89 ? 5.162 -2.017 -9.626 1.00 73.50 89 ALA A N 1
ATOM 719 C CA . ALA A 1 89 ? 5.466 -1.356 -10.893 1.00 73.50 89 ALA A CA 1
ATOM 720 C C . ALA A 1 89 ? 6.968 -1.112 -11.108 1.00 73.50 89 ALA A C 1
ATOM 722 O O . ALA A 1 89 ? 7.455 -1.202 -12.234 1.00 73.50 89 ALA A O 1
ATOM 723 N N . ILE A 1 90 ? 7.706 -0.816 -10.034 1.00 72.88 90 ILE A N 1
ATOM 724 C CA . ILE A 1 90 ? 9.161 -0.598 -10.074 1.00 72.88 90 ILE A CA 1
ATOM 725 C C . ILE A 1 90 ? 9.926 -1.931 -9.953 1.00 72.88 90 ILE A C 1
ATOM 727 O O . ILE A 1 90 ? 11.127 -1.997 -10.250 1.00 72.88 90 ILE A O 1
ATOM 731 N N . GLU A 1 91 ? 9.248 -3.001 -9.524 1.00 72.69 91 GLU A N 1
ATOM 732 C CA . GLU A 1 91 ? 9.852 -4.278 -9.140 1.00 72.69 91 GLU A CA 1
ATOM 733 C C . GLU A 1 91 ? 11.083 -4.078 -8.249 1.00 72.69 91 GLU A C 1
ATOM 735 O O . GLU A 1 91 ? 12.191 -4.551 -8.528 1.00 72.69 91 GLU A O 1
ATOM 740 N N . ARG A 1 92 ? 10.924 -3.280 -7.195 1.00 75.50 92 ARG A N 1
ATOM 741 C CA . ARG A 1 92 ? 11.956 -3.106 -6.178 1.00 75.50 92 ARG A CA 1
ATOM 742 C C . ARG A 1 92 ? 11.404 -3.565 -4.853 1.00 75.50 92 ARG A C 1
ATOM 744 O O . ARG A 1 92 ? 10.294 -3.221 -4.477 1.00 75.50 92 ARG A O 1
ATOM 751 N N . ARG A 1 93 ? 12.216 -4.329 -4.128 1.00 77.62 93 ARG A N 1
ATOM 752 C CA . ARG A 1 93 ? 11.876 -4.746 -2.766 1.00 77.62 93 ARG A CA 1
ATOM 753 C C . ARG A 1 93 ? 11.910 -3.577 -1.802 1.00 77.62 93 ARG A C 1
ATOM 755 O O . ARG A 1 93 ? 11.121 -3.553 -0.872 1.00 77.62 93 ARG A O 1
ATOM 762 N N . ARG A 1 94 ? 12.806 -2.622 -2.044 1.00 83.88 94 ARG A N 1
ATOM 763 C CA . ARG A 1 94 ? 13.024 -1.457 -1.192 1.00 83.88 94 ARG A CA 1
ATOM 764 C C . ARG A 1 94 ? 12.516 -0.198 -1.859 1.00 83.88 94 ARG A C 1
ATOM 766 O O . ARG A 1 94 ? 12.781 0.027 -3.042 1.00 83.88 94 ARG A O 1
ATOM 773 N N . LEU A 1 95 ? 11.818 0.610 -1.079 1.00 84.19 95 LEU A N 1
ATOM 774 C CA . LEU A 1 95 ? 11.243 1.867 -1.514 1.00 84.19 95 LEU A CA 1
ATOM 775 C C . LEU A 1 95 ? 11.482 2.938 -0.452 1.00 84.19 95 LEU A C 1
ATOM 777 O O . LEU A 1 95 ? 11.235 2.725 0.738 1.00 84.19 95 LEU A O 1
ATOM 781 N N . ASN A 1 96 ? 11.930 4.106 -0.899 1.00 85.75 96 ASN A N 1
ATOM 782 C CA . ASN A 1 96 ? 12.030 5.291 -0.064 1.00 85.75 96 ASN A CA 1
ATOM 783 C C . ASN A 1 96 ? 10.683 6.026 -0.055 1.00 85.75 96 ASN A C 1
ATOM 785 O O . ASN A 1 96 ? 10.201 6.470 -1.098 1.00 85.75 96 ASN A O 1
ATOM 789 N N . ILE A 1 97 ? 10.085 6.187 1.127 1.00 84.50 97 ILE A N 1
ATOM 790 C CA . ILE A 1 97 ? 8.799 6.881 1.292 1.00 84.50 97 ILE A CA 1
ATOM 791 C C . ILE A 1 97 ? 8.872 8.331 0.817 1.00 84.50 97 ILE A C 1
ATOM 793 O O . ILE A 1 97 ? 7.874 8.861 0.335 1.00 84.50 97 ILE A O 1
ATOM 797 N N . ILE A 1 98 ? 10.022 8.993 0.968 1.00 84.44 98 ILE A N 1
ATOM 798 C CA . ILE A 1 98 ? 10.168 10.399 0.585 1.00 84.44 98 ILE A CA 1
ATOM 799 C C . ILE A 1 98 ? 10.026 10.526 -0.933 1.00 84.44 98 ILE A C 1
ATOM 801 O O . ILE A 1 98 ? 9.184 11.292 -1.397 1.00 84.44 98 ILE A O 1
ATOM 805 N N . GLU A 1 99 ? 10.769 9.716 -1.686 1.00 83.06 99 GLU A N 1
ATOM 806 C CA . GLU A 1 99 ? 10.703 9.657 -3.153 1.00 83.06 99 GLU A CA 1
ATOM 807 C C . GLU A 1 99 ? 9.307 9.241 -3.629 1.00 83.06 99 GLU A C 1
ATOM 809 O O . GLU A 1 99 ? 8.701 9.929 -4.445 1.00 83.06 99 GLU A O 1
ATOM 814 N N . ALA A 1 100 ? 8.733 8.193 -3.028 1.00 83.06 100 ALA A N 1
ATOM 815 C CA . ALA A 1 100 ? 7.374 7.754 -3.337 1.00 83.06 100 ALA A CA 1
ATOM 816 C C . ALA A 1 100 ? 6.334 8.858 -3.093 1.00 83.06 100 ALA A C 1
ATOM 818 O O . ALA A 1 100 ? 5.431 9.059 -3.900 1.00 83.06 100 ALA A O 1
ATOM 819 N N . SER A 1 101 ? 6.466 9.608 -1.994 1.00 82.38 101 SER A N 1
ATOM 820 C CA . SER A 1 101 ? 5.543 10.694 -1.667 1.00 82.38 101 SER A CA 1
ATOM 821 C C . SER A 1 101 ? 5.650 11.869 -2.627 1.00 82.38 101 SER A C 1
ATOM 823 O O . SER A 1 101 ? 4.615 12.421 -2.994 1.00 82.38 101 SER A O 1
ATOM 825 N N . LYS A 1 102 ? 6.868 12.207 -3.069 1.00 82.00 102 LYS A N 1
ATOM 826 C CA . LYS A 1 102 ? 7.096 13.214 -4.106 1.00 82.00 102 LYS A CA 1
ATOM 827 C C . LYS A 1 102 ? 6.431 12.793 -5.407 1.00 82.00 102 LYS A C 1
ATOM 829 O O . LYS A 1 102 ? 5.618 13.555 -5.920 1.00 82.00 102 LYS A O 1
ATOM 834 N N . TYR A 1 103 ? 6.696 11.564 -5.849 1.00 80.94 103 TYR A N 1
ATOM 835 C CA . TYR A 1 103 ? 6.131 10.992 -7.066 1.00 80.94 103 TYR A CA 1
ATOM 836 C C . TYR A 1 103 ? 4.593 11.008 -7.057 1.00 80.94 103 TYR A C 1
ATOM 838 O O . TYR A 1 103 ? 3.975 11.585 -7.943 1.00 80.94 103 TYR A O 1
ATOM 846 N N . ILE A 1 104 ? 3.962 10.484 -6.000 1.00 77.62 104 ILE A N 1
ATOM 847 C CA . ILE A 1 104 ? 2.491 10.448 -5.871 1.00 77.62 104 ILE A CA 1
ATOM 848 C C . ILE A 1 104 ? 1.891 11.862 -5.745 1.00 77.62 104 ILE A C 1
ATOM 850 O O . ILE A 1 104 ? 0.740 12.106 -6.103 1.00 77.62 104 ILE A O 1
ATOM 854 N N . SER A 1 105 ? 2.648 12.823 -5.212 1.00 77.75 105 SER A N 1
ATOM 855 C CA . SER A 1 105 ? 2.210 14.221 -5.111 1.00 77.75 105 SER A CA 1
ATOM 856 C C . SER A 1 105 ? 2.513 15.077 -6.345 1.00 77.75 105 SER A C 1
ATOM 858 O O . SER A 1 105 ? 2.169 16.265 -6.371 1.00 77.75 105 SER A O 1
ATOM 860 N N . HIS A 1 106 ? 3.156 14.500 -7.360 1.00 72.94 106 HIS A N 1
ATOM 861 C CA . HIS A 1 106 ? 3.546 15.231 -8.553 1.00 72.94 106 HIS A CA 1
ATOM 862 C C . HIS A 1 106 ? 2.288 15.770 -9.256 1.00 72.94 106 HIS A C 1
ATOM 864 O O . HIS A 1 106 ? 1.356 15.031 -9.559 1.00 72.94 106 HIS A O 1
ATOM 870 N N . GLY A 1 107 ? 2.214 17.094 -9.424 1.00 65.75 107 GLY A N 1
ATOM 871 C CA . GLY A 1 107 ? 1.067 17.781 -10.034 1.00 65.75 107 GLY A CA 1
ATOM 872 C C . GLY A 1 107 ? -0.043 18.263 -9.085 1.00 65.75 107 GLY A C 1
ATOM 873 O O . GLY A 1 107 ? -0.896 19.034 -9.521 1.00 65.75 107 GLY A O 1
ATOM 874 N N . ASN A 1 108 ? -0.040 17.902 -7.791 1.00 70.94 108 ASN A N 1
ATOM 875 C CA . ASN A 1 108 ? -1.092 18.328 -6.844 1.00 70.94 108 ASN A CA 1
ATOM 876 C C . ASN A 1 108 ? -0.635 19.318 -5.755 1.00 70.94 108 ASN A C 1
ATOM 878 O O . ASN A 1 108 ? -1.475 19.862 -5.034 1.00 70.94 108 ASN A O 1
ATOM 882 N N . GLY A 1 109 ? 0.675 19.561 -5.618 1.00 68.81 109 GLY A N 1
ATOM 883 C CA . GLY A 1 109 ? 1.245 20.532 -4.672 1.00 68.81 109 GLY A CA 1
ATOM 884 C C . G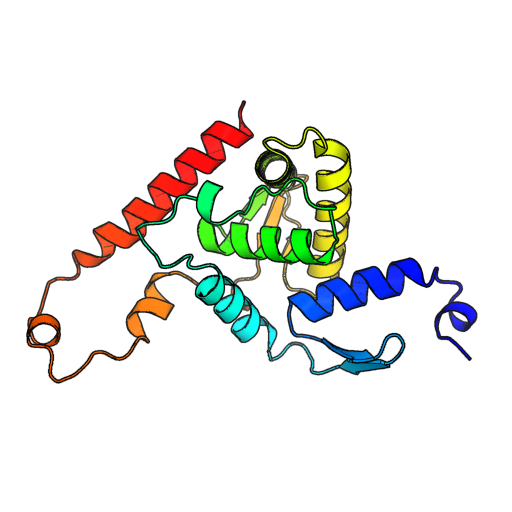LY A 1 109 ? 1.010 20.206 -3.187 1.00 68.81 109 GLY A C 1
ATOM 885 O O . GLY A 1 109 ? 1.251 21.049 -2.324 1.00 68.81 109 GLY A O 1
ATOM 886 N N . LYS A 1 110 ? 0.531 18.996 -2.860 1.00 78.56 110 LYS A N 1
ATOM 887 C CA . LYS A 1 110 ? 0.155 18.567 -1.497 1.00 78.56 110 LYS A CA 1
ATOM 888 C C . LYS A 1 110 ? 1.136 17.553 -0.896 1.00 78.56 110 LYS A C 1
ATOM 890 O O . LYS A 1 110 ? 0.750 16.768 -0.027 1.00 78.56 110 LYS A O 1
ATOM 895 N N . GLU A 1 111 ? 2.410 17.614 -1.284 1.00 80.56 111 GLU A N 1
ATOM 896 C CA . GLU A 1 111 ? 3.473 16.675 -0.881 1.00 80.56 111 GLU A CA 1
ATOM 897 C C . GLU A 1 111 ? 3.476 16.374 0.626 1.00 80.56 111 GLU A C 1
ATOM 899 O O . GLU A 1 111 ? 3.457 15.217 1.041 1.00 80.56 111 GLU A O 1
ATOM 904 N N . LYS A 1 112 ? 3.421 17.404 1.482 1.00 82.12 112 LYS A N 1
ATOM 905 C CA . LYS A 1 112 ? 3.475 17.225 2.943 1.00 82.12 112 LYS A CA 1
ATOM 906 C C . LYS A 1 112 ? 2.311 16.382 3.483 1.00 82.12 112 LYS A C 1
ATOM 908 O O . LYS A 1 112 ? 2.506 15.576 4.397 1.00 82.12 112 LYS A O 1
ATOM 913 N N . THR A 1 113 ? 1.111 16.566 2.934 1.00 83.44 113 THR A N 1
ATOM 914 C CA . THR A 1 113 ? -0.093 15.826 3.341 1.00 83.44 113 THR A CA 1
ATOM 915 C C . THR A 1 113 ? -0.028 14.390 2.836 1.00 83.44 113 THR A C 1
ATOM 917 O O . THR A 1 113 ? -0.251 13.464 3.617 1.00 83.44 113 THR A O 1
ATOM 920 N N . THR A 1 114 ? 0.365 14.212 1.574 1.00 84.38 114 THR A N 1
ATOM 921 C CA . THR A 1 114 ? 0.605 12.911 0.938 1.00 84.38 114 THR A CA 1
ATOM 922 C C . THR A 1 114 ? 1.636 12.104 1.723 1.00 84.38 114 THR A C 1
ATOM 924 O O . THR A 1 114 ? 1.351 10.993 2.158 1.00 84.38 114 THR A O 1
ATOM 927 N N . ARG A 1 115 ? 2.784 12.702 2.062 1.00 85.06 115 ARG A N 1
ATOM 928 C CA . ARG A 1 115 ? 3.837 12.062 2.862 1.00 85.06 115 ARG A CA 1
ATOM 929 C C . ARG A 1 115 ? 3.355 11.631 4.241 1.00 85.06 115 ARG A C 1
ATOM 931 O O . ARG A 1 115 ? 3.685 10.537 4.695 1.00 85.06 115 ARG A O 1
ATOM 938 N N . CYS A 1 116 ? 2.568 12.468 4.918 1.00 86.56 116 CYS A N 1
ATOM 939 C CA . CYS A 1 116 ? 2.008 12.121 6.224 1.00 86.56 116 CYS A CA 1
ATOM 940 C C . CYS A 1 116 ? 1.047 10.928 6.125 1.00 86.56 116 CYS A C 1
ATOM 942 O O . CYS A 1 116 ? 1.084 10.040 6.977 1.00 86.56 116 CYS A O 1
ATOM 944 N N . LYS A 1 117 ? 0.214 10.885 5.080 1.00 87.31 117 LYS A N 1
ATOM 945 C CA . LYS A 1 117 ? -0.738 9.795 4.845 1.00 87.31 117 LYS A CA 1
ATOM 946 C C . LYS A 1 117 ? -0.059 8.494 4.434 1.00 87.31 117 LYS A C 1
ATOM 948 O O . LYS A 1 117 ? -0.370 7.460 5.015 1.00 87.31 117 LYS A O 1
ATOM 953 N N . ILE A 1 118 ? 0.928 8.562 3.548 1.00 87.69 118 ILE A N 1
ATOM 954 C CA . ILE A 1 118 ? 1.774 7.422 3.182 1.00 87.69 118 ILE A CA 1
ATOM 955 C C . ILE A 1 118 ? 2.482 6.871 4.420 1.00 87.69 118 ILE A C 1
ATOM 957 O O . ILE A 1 118 ? 2.446 5.674 4.668 1.00 87.69 118 ILE A O 1
ATOM 961 N N . SER A 1 119 ? 3.048 7.740 5.260 1.00 88.12 119 SER A N 1
ATOM 962 C CA . SER A 1 119 ? 3.712 7.305 6.497 1.00 88.12 119 SER A CA 1
ATOM 963 C C . SER A 1 119 ? 2.748 6.599 7.462 1.00 88.12 119 SER A C 1
ATOM 965 O O . SER A 1 119 ? 3.142 5.648 8.130 1.00 88.12 119 SER A O 1
ATOM 967 N N . GLN A 1 120 ? 1.482 7.034 7.530 1.00 89.12 120 GLN A N 1
ATOM 968 C CA . GLN A 1 120 ? 0.442 6.353 8.315 1.00 89.12 120 GLN A CA 1
ATOM 969 C C . GLN A 1 120 ? 0.115 4.972 7.737 1.00 89.12 120 GLN A C 1
ATOM 971 O O . GLN A 1 120 ? 0.080 4.004 8.491 1.00 89.12 120 GLN A O 1
ATOM 976 N N . ALA A 1 121 ? -0.077 4.873 6.419 1.00 90.00 121 ALA A N 1
ATOM 977 C CA . ALA A 1 121 ? -0.328 3.603 5.742 1.00 90.00 121 ALA A CA 1
ATOM 978 C C . ALA A 1 121 ? 0.838 2.620 5.931 1.00 90.00 121 ALA A C 1
ATOM 980 O O . ALA A 1 121 ? 0.614 1.467 6.291 1.00 90.00 121 ALA A O 1
ATOM 981 N N . VAL A 1 122 ? 2.086 3.082 5.785 1.00 89.50 122 VAL A N 1
ATOM 982 C CA . VAL A 1 122 ? 3.269 2.232 5.972 1.00 89.50 122 VAL A CA 1
ATOM 983 C C . VAL A 1 122 ? 3.412 1.759 7.413 1.00 89.50 122 VAL A C 1
ATOM 985 O O . VAL A 1 122 ? 3.691 0.586 7.620 1.00 89.50 122 VAL A O 1
ATOM 988 N N . ALA A 1 123 ? 3.156 2.608 8.411 1.00 89.62 123 ALA A N 1
ATOM 989 C CA . ALA A 1 123 ? 3.171 2.165 9.805 1.00 89.62 123 ALA A CA 1
ATOM 990 C C . ALA A 1 123 ? 2.137 1.052 10.070 1.00 89.62 123 ALA A C 1
ATOM 992 O O . ALA A 1 123 ? 2.404 0.118 10.819 1.00 89.62 123 ALA A O 1
ATOM 993 N N . ILE A 1 124 ? 0.962 1.119 9.434 1.00 90.31 124 ILE A N 1
ATOM 994 C CA . ILE A 1 124 ? -0.068 0.075 9.552 1.00 90.31 124 ILE A CA 1
ATOM 995 C C . ILE A 1 124 ? 0.360 -1.2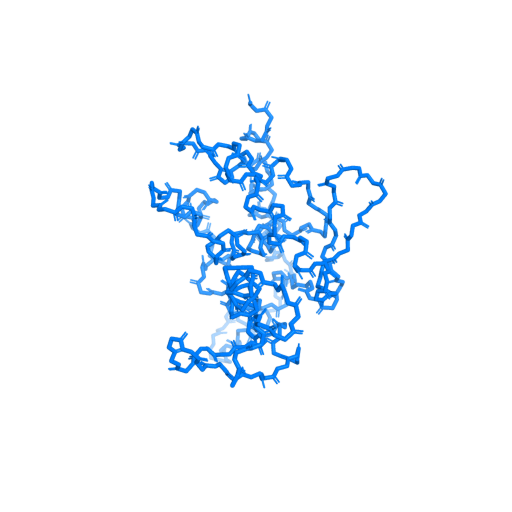01 8.809 1.00 90.31 124 ILE A C 1
ATOM 997 O O . ILE A 1 124 ? 0.200 -2.298 9.339 1.00 90.31 124 ILE A O 1
ATOM 1001 N N . LEU A 1 125 ? 0.950 -1.069 7.619 1.00 87.69 125 LEU A N 1
ATOM 1002 C CA . LEU A 1 125 ? 1.508 -2.185 6.843 1.00 87.69 125 LEU A CA 1
ATOM 1003 C C . LEU A 1 125 ? 2.680 -2.876 7.557 1.00 87.69 125 LEU A C 1
ATOM 1005 O O . LEU A 1 125 ? 2.841 -4.092 7.445 1.00 87.69 125 LEU A O 1
ATOM 1009 N N . GLU A 1 126 ? 3.480 -2.115 8.302 1.00 89.75 126 GLU A N 1
ATOM 1010 C CA . GLU A 1 126 ? 4.559 -2.629 9.146 1.00 89.75 126 GLU A CA 1
ATOM 1011 C C . GLU A 1 126 ? 3.999 -3.440 10.316 1.00 89.75 126 GLU A C 1
ATOM 1013 O O . GLU A 1 126 ? 4.420 -4.573 10.541 1.00 89.75 126 GLU A O 1
ATOM 1018 N N . LEU A 1 127 ? 2.976 -2.922 11.004 1.00 87.31 127 LEU A N 1
ATOM 1019 C CA . LEU A 1 127 ? 2.273 -3.664 12.059 1.00 87.31 127 LEU A CA 1
ATOM 1020 C C . LEU A 1 127 ? 1.591 -4.936 11.535 1.00 87.31 127 LEU A C 1
ATOM 1022 O O . LEU A 1 127 ? 1.477 -5.920 12.264 1.00 87.31 127 LEU A O 1
ATOM 1026 N N . ALA A 1 128 ? 1.156 -4.928 10.275 1.00 85.06 128 ALA A N 1
ATOM 1027 C CA . ALA A 1 128 ? 0.598 -6.089 9.591 1.00 85.06 128 ALA A CA 1
ATOM 1028 C C . ALA A 1 128 ? 1.655 -7.112 9.135 1.00 85.06 128 ALA A C 1
ATOM 1030 O O . ALA A 1 128 ? 1.282 -8.136 8.568 1.00 85.06 128 ALA A O 1
ATOM 1031 N N . ASN A 1 129 ? 2.952 -6.855 9.361 1.00 85.69 129 ASN A N 1
ATOM 1032 C CA . ASN A 1 129 ? 4.070 -7.657 8.855 1.00 85.69 129 ASN A CA 1
ATOM 1033 C C . ASN A 1 129 ? 4.049 -7.848 7.330 1.00 85.69 129 ASN A C 1
ATOM 1035 O O . ASN A 1 129 ? 4.439 -8.895 6.832 1.00 85.69 129 ASN A O 1
ATOM 1039 N N . ILE A 1 130 ? 3.600 -6.850 6.569 1.00 84.44 130 ILE A N 1
ATOM 1040 C CA . ILE A 1 130 ? 3.656 -6.890 5.096 1.00 84.44 130 ILE A CA 1
ATOM 1041 C C . ILE A 1 130 ? 4.926 -6.197 4.606 1.00 84.44 130 ILE A C 1
ATOM 1043 O O . ILE A 1 130 ? 5.581 -6.642 3.662 1.00 84.44 130 ILE A O 1
ATOM 1047 N N . ILE A 1 131 ? 5.288 -5.115 5.292 1.00 87.69 131 ILE A N 1
ATOM 1048 C CA . ILE A 1 131 ? 6.462 -4.294 5.023 1.00 87.69 131 ILE A CA 1
ATOM 1049 C C . ILE A 1 131 ? 7.346 -4.288 6.272 1.00 87.69 131 ILE A C 1
ATOM 1051 O O . ILE A 1 131 ? 6.855 -4.367 7.394 1.00 87.69 131 ILE A O 1
ATOM 1055 N N . ARG A 1 132 ? 8.660 -4.182 6.093 1.00 87.06 132 ARG A N 1
ATOM 1056 C CA . ARG A 1 132 ? 9.636 -4.034 7.170 1.00 87.06 132 ARG A CA 1
ATOM 1057 C C . ARG A 1 132 ? 10.433 -2.749 6.986 1.00 87.06 132 ARG A C 1
ATOM 1059 O O . ARG A 1 132 ? 10.831 -2.414 5.875 1.00 87.06 132 ARG A O 1
ATOM 1066 N N . LYS A 1 133 ? 10.708 -2.040 8.077 1.00 86.75 133 LYS A N 1
ATOM 1067 C CA . LYS A 1 133 ? 11.631 -0.905 8.060 1.00 86.75 133 LYS A CA 1
ATOM 1068 C C . LYS A 1 133 ? 13.081 -1.369 7.870 1.00 86.75 133 LYS A C 1
ATOM 1070 O O . LYS A 1 133 ? 13.524 -2.313 8.522 1.00 86.75 133 LYS A O 1
ATOM 1075 N N . THR A 1 134 ? 13.809 -0.695 6.985 1.00 86.44 134 THR A N 1
ATOM 1076 C CA . THR A 1 134 ? 15.232 -0.968 6.712 1.00 86.44 134 THR A CA 1
ATOM 1077 C C . THR A 1 134 ? 16.124 -0.177 7.682 1.00 86.44 134 THR A C 1
ATOM 1079 O O . THR A 1 134 ? 15.648 0.685 8.420 1.00 86.44 134 THR A O 1
ATOM 1082 N N . GLU A 1 135 ? 17.431 -0.452 7.695 1.00 79.44 135 GLU A N 1
ATOM 1083 C CA . GLU A 1 135 ? 18.425 0.312 8.472 1.00 79.44 135 GLU A CA 1
ATOM 1084 C C . GLU A 1 135 ? 18.487 1.793 8.058 1.00 79.44 135 GLU A C 1
ATOM 1086 O O . GLU A 1 135 ? 18.743 2.669 8.887 1.00 79.44 135 GLU A O 1
ATOM 1091 N N . ASN A 1 136 ? 18.191 2.088 6.788 1.00 79.69 136 ASN A N 1
ATOM 1092 C CA . ASN A 1 136 ? 18.132 3.449 6.273 1.00 79.69 136 ASN A CA 1
ATOM 1093 C C . ASN A 1 136 ? 16.847 4.167 6.705 1.00 79.69 136 ASN A C 1
ATOM 1095 O O . ASN A 1 136 ? 15.743 3.616 6.701 1.00 79.69 136 ASN A O 1
ATOM 1099 N N . GLN A 1 137 ? 16.979 5.452 7.036 1.00 75.75 137 GLN A N 1
ATOM 1100 C CA . GLN A 1 137 ? 15.833 6.276 7.403 1.00 75.75 137 GLN A CA 1
ATOM 1101 C C . GLN A 1 137 ? 14.880 6.435 6.212 1.00 75.75 137 GLN A C 1
ATOM 1103 O O . GLN A 1 137 ? 15.292 6.813 5.121 1.00 75.75 137 GLN A O 1
ATOM 1108 N N . SER A 1 138 ? 13.587 6.207 6.451 1.00 78.94 138 SER A N 1
ATOM 1109 C CA . SER A 1 138 ? 12.506 6.322 5.455 1.00 78.94 138 SER A CA 1
ATOM 1110 C C . SER A 1 138 ? 12.519 5.283 4.327 1.00 78.94 138 SER A C 1
ATOM 1112 O O . SER A 1 138 ? 11.698 5.388 3.416 1.00 78.94 138 SER A O 1
ATOM 1114 N N . GLU A 1 139 ? 13.378 4.263 4.405 1.00 85.06 139 GLU A N 1
ATOM 1115 C CA . GLU A 1 139 ? 13.395 3.140 3.467 1.00 85.06 139 GLU A CA 1
ATOM 1116 C C . GLU A 1 139 ? 12.676 1.924 4.057 1.00 85.06 139 GLU A C 1
ATOM 1118 O O . GLU A 1 139 ? 12.947 1.481 5.178 1.00 85.06 139 GLU A O 1
ATOM 1123 N N . TYR A 1 140 ? 11.766 1.361 3.272 1.00 85.81 140 TYR A N 1
ATOM 1124 C CA . TYR A 1 140 ? 10.950 0.227 3.670 1.00 85.81 140 TYR A CA 1
ATOM 1125 C C . TYR A 1 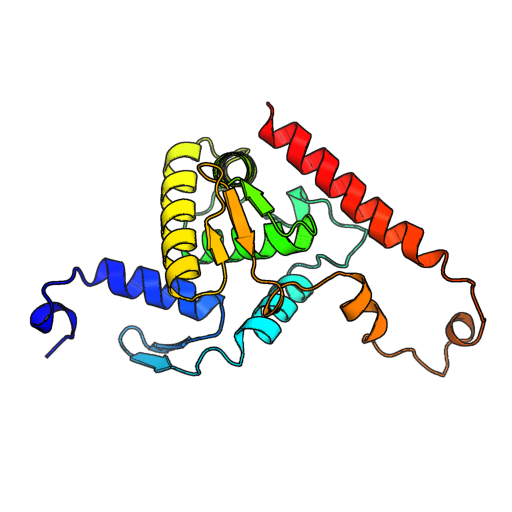140 ? 11.042 -0.885 2.635 1.00 85.81 140 TYR A C 1
ATOM 1127 O O . TYR A 1 140 ? 11.068 -0.631 1.430 1.00 85.81 140 TYR A O 1
ATOM 1135 N N . GLU A 1 141 ? 11.099 -2.118 3.123 1.00 85.31 141 GLU A N 1
ATOM 1136 C CA . GLU A 1 141 ? 11.226 -3.327 2.326 1.00 85.31 141 GLU A CA 1
ATOM 1137 C C . GLU A 1 141 ? 9.925 -4.138 2.366 1.00 85.31 141 GLU A C 1
ATOM 1139 O O . GLU A 1 141 ? 9.443 -4.492 3.441 1.00 85.31 141 GLU A O 1
ATOM 1144 N N . LEU A 1 142 ? 9.353 -4.448 1.202 1.00 83.25 142 LEU A N 1
ATOM 1145 C CA . LEU A 1 142 ? 8.238 -5.389 1.091 1.00 83.25 142 LEU A CA 1
ATOM 1146 C C . LEU A 1 142 ? 8.750 -6.810 1.357 1.00 83.25 142 LEU A C 1
ATOM 1148 O O . LEU A 1 142 ? 9.750 -7.227 0.761 1.00 83.25 142 LEU A O 1
ATOM 1152 N N . LEU A 1 143 ? 8.073 -7.569 2.226 1.00 81.69 143 LEU A N 1
ATOM 1153 C CA . LEU A 1 143 ? 8.526 -8.923 2.540 1.00 81.69 143 LEU A CA 1
ATOM 1154 C C . LEU A 1 143 ? 8.487 -9.839 1.300 1.00 81.69 143 LEU A C 1
ATOM 1156 O O . LEU A 1 143 ? 7.573 -9.731 0.476 1.00 81.69 143 LEU A O 1
ATOM 1160 N N . PRO A 1 144 ? 9.434 -10.794 1.178 1.00 72.75 144 PRO A N 1
ATOM 1161 C CA . PRO A 1 144 ? 9.540 -11.667 0.006 1.00 72.75 144 PRO A CA 1
ATOM 1162 C C . PRO A 1 144 ? 8.278 -12.486 -0.289 1.00 72.75 144 PRO A C 1
ATOM 1164 O O . PRO A 1 144 ? 8.021 -12.811 -1.444 1.00 72.75 144 PRO A O 1
ATOM 1167 N N . GLU A 1 145 ? 7.493 -12.804 0.742 1.00 72.50 145 GLU A N 1
ATOM 1168 C CA . GLU A 1 145 ? 6.249 -13.583 0.652 1.00 72.50 145 GLU A CA 1
ATOM 1169 C C . GLU A 1 145 ? 5.143 -12.856 -0.128 1.00 72.50 145 GLU A C 1
ATOM 1171 O O . GLU A 1 145 ? 4.283 -13.490 -0.742 1.00 72.50 145 GLU A O 1
ATOM 1176 N N . PHE A 1 146 ? 5.201 -11.524 -0.153 1.00 67.75 146 PHE A N 1
ATOM 1177 C CA . PHE A 1 146 ? 4.250 -10.658 -0.849 1.00 67.75 146 PHE A CA 1
ATOM 1178 C C . PHE A 1 146 ? 4.831 -10.069 -2.140 1.00 67.75 146 PHE A C 1
ATOM 1180 O O . PHE A 1 146 ? 4.154 -9.323 -2.846 1.00 67.75 146 PHE A O 1
ATOM 1187 N N . TYR A 1 147 ? 6.080 -10.409 -2.473 1.00 66.38 147 TYR A N 1
ATOM 1188 C CA . TYR A 1 147 ? 6.759 -9.907 -3.659 1.00 66.38 147 TYR A CA 1
ATOM 1189 C C . TYR A 1 147 ? 6.339 -10.687 -4.910 1.00 66.38 147 TYR A C 1
ATOM 1191 O O . TYR A 1 147 ? 6.739 -11.837 -5.124 1.00 66.38 147 TYR A O 1
ATOM 1199 N N . ILE A 1 148 ? 5.558 -10.038 -5.773 1.00 65.31 148 ILE A N 1
ATOM 1200 C CA . ILE A 1 148 ? 5.133 -10.593 -7.061 1.00 65.31 148 ILE A CA 1
ATOM 1201 C C . ILE A 1 148 ? 6.023 -10.013 -8.156 1.00 65.31 148 ILE A C 1
ATOM 1203 O O . ILE A 1 148 ? 6.098 -8.804 -8.333 1.00 65.31 148 ILE A O 1
ATOM 1207 N N . THR A 1 149 ? 6.699 -10.890 -8.895 1.00 60.81 149 THR A N 1
ATOM 1208 C CA . THR A 1 149 ? 7.503 -10.520 -10.069 1.00 60.81 149 THR A CA 1
ATOM 1209 C C . THR A 1 149 ? 6.661 -10.718 -11.331 1.00 60.81 149 THR A C 1
ATOM 1211 O O . THR A 1 149 ? 6.014 -11.761 -11.476 1.00 60.81 149 THR A O 1
ATOM 1214 N N . VAL A 1 150 ? 6.701 -9.756 -12.253 1.00 57.00 150 VAL A N 1
ATOM 1215 C CA . VAL A 1 150 ? 6.006 -9.733 -13.553 1.00 57.00 150 VAL A CA 1
ATOM 1216 C C . VAL A 1 150 ? 6.106 -11.050 -14.348 1.00 57.00 150 VAL A C 1
ATOM 1218 O O . VAL A 1 150 ? 5.072 -11.506 -14.843 1.00 57.00 150 VAL A O 1
ATOM 1221 N N . PRO A 1 151 ? 7.249 -11.769 -14.392 1.00 54.44 151 PRO A N 1
ATOM 1222 C CA . PRO A 1 151 ? 7.366 -13.016 -15.151 1.00 54.44 151 PRO A CA 1
ATOM 1223 C C . PRO A 1 151 ? 6.472 -14.155 -14.642 1.00 54.44 151 PRO A C 1
ATOM 1225 O O . PRO A 1 151 ? 6.154 -15.070 -15.398 1.00 54.44 151 PRO A O 1
ATOM 1228 N N . LYS A 1 152 ? 6.064 -14.144 -13.363 1.00 50.97 152 LYS A N 1
ATOM 1229 C CA . LYS A 1 152 ? 5.243 -15.227 -12.790 1.00 50.97 152 LYS A CA 1
ATOM 1230 C C . LYS A 1 152 ? 3.775 -15.141 -13.206 1.00 50.97 152 LYS A C 1
ATOM 1232 O O . LYS A 1 152 ? 3.104 -16.166 -13.229 1.00 50.97 152 LYS A O 1
ATOM 1237 N N . VAL A 1 153 ? 3.278 -13.945 -13.524 1.00 51.59 153 VAL A N 1
ATOM 1238 C CA . VAL A 1 153 ? 1.872 -13.742 -13.907 1.00 51.59 153 VAL A CA 1
ATOM 1239 C C . VAL A 1 153 ? 1.671 -14.005 -15.400 1.00 51.59 153 VAL A C 1
ATOM 1241 O O . VAL A 1 153 ? 0.744 -14.726 -15.755 1.00 51.59 153 VAL A O 1
ATOM 1244 N N . LEU A 1 154 ? 2.604 -13.558 -16.251 1.00 52.00 154 LEU A N 1
ATOM 1245 C CA . LEU A 1 154 ? 2.603 -13.842 -17.696 1.00 52.00 154 LEU A CA 1
ATOM 1246 C C . LEU A 1 154 ? 2.731 -15.340 -18.030 1.00 52.00 154 LEU A C 1
ATOM 1248 O O . LEU A 1 154 ? 2.160 -15.797 -19.015 1.00 52.00 154 LEU A O 1
ATOM 1252 N N . LYS A 1 155 ? 3.420 -16.132 -17.195 1.00 49.53 155 LYS A N 1
ATOM 1253 C CA . LYS A 1 155 ? 3.507 -17.596 -17.372 1.00 49.53 155 LYS A CA 1
ATOM 1254 C C . LYS A 1 155 ? 2.209 -18.343 -17.040 1.00 49.53 155 LYS A C 1
ATOM 1256 O O . LYS A 1 155 ? 2.039 -19.469 -17.494 1.00 49.53 155 LYS A O 1
ATOM 1261 N N . ASN A 1 156 ? 1.308 -17.735 -16.265 1.00 47.38 156 ASN A N 1
ATOM 1262 C CA . ASN A 1 156 ? 0.062 -18.365 -15.815 1.00 47.38 156 ASN A CA 1
ATOM 1263 C C . ASN A 1 156 ? -1.167 -17.932 -16.626 1.00 47.38 156 ASN A C 1
ATOM 1265 O O . ASN A 1 156 ? -2.217 -18.565 -16.513 1.00 47.38 156 ASN A O 1
ATOM 1269 N N . SER A 1 157 ? -1.062 -16.880 -17.443 1.00 48.56 157 SER A N 1
ATOM 1270 C CA . SER A 1 157 ? -2.037 -16.590 -18.495 1.00 48.56 157 SER A CA 1
ATOM 1271 C C . SER A 1 157 ? -1.947 -17.684 -19.555 1.00 48.56 157 SER A C 1
ATOM 1273 O O . SER A 1 157 ? -1.088 -17.646 -20.429 1.00 48.56 157 SER A O 1
ATOM 1275 N N . THR A 1 158 ? -2.790 -18.702 -19.373 1.00 47.66 158 THR A N 1
ATOM 1276 C CA . THR A 1 158 ? -3.248 -19.706 -20.343 1.00 47.66 158 THR A CA 1
ATOM 1277 C C . THR A 1 158 ? -2.580 -19.600 -21.709 1.00 47.66 158 THR A C 1
ATOM 1279 O O . THR A 1 158 ? -3.001 -18.832 -22.573 1.00 47.66 158 THR A O 1
ATOM 1282 N N . VAL A 1 159 ? -1.541 -20.407 -21.903 1.00 54.66 159 VAL A N 1
ATOM 1283 C CA . VAL A 1 159 ? -1.005 -20.684 -23.229 1.00 54.66 159 VAL A CA 1
ATOM 1284 C C . VAL A 1 159 ? -2.114 -21.374 -24.018 1.00 54.66 159 VAL A C 1
ATOM 1286 O O . VAL A 1 159 ? -2.416 -22.535 -23.750 1.00 54.66 159 VAL A O 1
ATOM 1289 N N . ASP A 1 160 ? -2.753 -20.661 -24.946 1.00 54.81 160 ASP A N 1
ATOM 1290 C CA . ASP A 1 160 ? -3.733 -21.264 -25.847 1.00 54.81 160 ASP A CA 1
ATOM 1291 C C . ASP A 1 160 ? -3.024 -22.350 -26.680 1.00 54.81 160 ASP A C 1
ATOM 1293 O O . ASP A 1 160 ? -2.125 -22.027 -27.470 1.00 54.81 160 ASP A O 1
ATOM 1297 N N . PRO A 1 161 ? -3.396 -23.639 -26.537 1.00 60.47 161 PRO A N 1
ATOM 1298 C CA . PRO A 1 161 ? -2.737 -24.743 -27.241 1.00 60.47 161 PRO A CA 1
ATOM 1299 C C . PRO A 1 161 ? -3.024 -24.733 -28.751 1.00 60.47 161 PRO A C 1
ATOM 1301 O O . PRO A 1 161 ? -2.454 -25.519 -29.503 1.00 60.47 161 PRO A O 1
ATOM 1304 N N . SER A 1 162 ? -3.924 -23.856 -29.199 1.00 59.12 162 SER A N 1
ATOM 1305 C CA . SER A 1 162 ? -4.308 -23.661 -30.598 1.00 59.12 162 SER A CA 1
ATOM 1306 C C . SER A 1 162 ? -3.455 -22.615 -31.320 1.00 59.12 162 SER A C 1
ATOM 1308 O O . SER A 1 162 ? -3.537 -22.509 -32.542 1.00 59.12 162 SER A O 1
ATOM 1310 N N . ASN A 1 163 ? -2.668 -21.816 -30.592 1.00 64.25 163 ASN A N 1
ATOM 1311 C CA . ASN A 1 163 ? -1.878 -20.746 -31.184 1.00 64.25 163 ASN A CA 1
ATOM 1312 C C . ASN A 1 163 ? -0.489 -21.269 -31.574 1.00 64.25 163 ASN A C 1
ATOM 1314 O O . ASN A 1 163 ? 0.314 -21.619 -30.721 1.00 64.25 163 ASN A O 1
ATOM 1318 N N . ILE A 1 164 ? -0.175 -21.308 -32.869 1.00 61.94 164 ILE A N 1
ATOM 1319 C CA . ILE A 1 164 ? 1.092 -21.862 -33.390 1.00 61.94 164 ILE A CA 1
ATOM 1320 C C . ILE A 1 164 ? 2.317 -21.150 -32.788 1.00 61.94 164 ILE A C 1
ATOM 1322 O O . ILE A 1 164 ? 3.377 -21.756 -32.629 1.00 61.94 164 ILE A O 1
ATOM 1326 N N . GLN A 1 165 ? 2.165 -19.886 -32.382 1.00 58.91 165 GLN A N 1
ATOM 1327 C CA . GLN A 1 165 ? 3.222 -19.120 -31.727 1.00 58.91 165 GLN A CA 1
ATOM 1328 C C . GLN A 1 165 ? 3.690 -19.722 -30.395 1.00 58.91 165 GLN A C 1
ATOM 1330 O O . GLN A 1 165 ? 4.858 -19.551 -30.058 1.00 58.91 165 GLN A O 1
ATOM 1335 N N . SER A 1 166 ? 2.830 -20.450 -29.672 1.00 57.62 166 SER A N 1
ATOM 1336 C CA . SER A 1 166 ? 3.172 -21.083 -28.391 1.00 57.62 166 SER A CA 1
ATOM 1337 C C . SER A 1 166 ? 3.861 -22.446 -28.524 1.00 57.62 166 SER A C 1
ATOM 1339 O O . SER A 1 166 ? 4.458 -22.928 -27.564 1.00 57.62 166 SER A O 1
ATOM 1341 N N . LEU A 1 167 ? 3.794 -23.061 -29.709 1.00 57.59 167 LEU A N 1
ATOM 1342 C CA . LEU A 1 167 ? 4.420 -24.350 -30.033 1.00 57.59 167 LEU A CA 1
ATOM 1343 C C . LEU A 1 167 ? 5.820 -24.199 -30.635 1.00 57.59 167 LEU A C 1
ATOM 1345 O O . LEU A 1 167 ? 6.554 -25.177 -30.784 1.00 57.59 167 LEU A O 1
ATOM 1349 N N . LEU A 1 168 ? 6.191 -22.977 -31.003 1.00 58.78 168 LEU A N 1
ATOM 1350 C CA . LEU A 1 168 ? 7.539 -22.655 -31.426 1.00 58.78 168 LEU A CA 1
ATOM 1351 C C . LEU A 1 168 ? 8.409 -22.510 -30.176 1.00 58.78 168 LEU A C 1
ATOM 1353 O O . LEU A 1 168 ? 8.068 -21.800 -29.236 1.00 58.78 168 LEU A O 1
ATOM 1357 N N . ASN A 1 169 ? 9.540 -23.209 -30.157 1.00 51.06 169 ASN A N 1
ATOM 1358 C CA . ASN A 1 169 ? 10.517 -23.146 -29.078 1.00 51.06 169 ASN A CA 1
ATOM 1359 C C . ASN A 1 169 ? 11.316 -21.838 -29.226 1.00 51.06 169 ASN A C 1
ATOM 1361 O O . ASN A 1 169 ? 12.473 -21.851 -29.646 1.00 51.06 169 ASN A O 1
ATOM 1365 N N . TRP A 1 170 ? 10.662 -20.696 -28.997 1.00 53.34 170 TRP A N 1
ATOM 1366 C CA . TRP A 1 170 ? 11.345 -19.409 -28.949 1.00 53.34 170 TRP A CA 1
ATOM 1367 C C . TRP A 1 170 ? 12.297 -19.475 -27.756 1.00 53.34 170 TRP A C 1
ATOM 1369 O O . TRP A 1 170 ? 11.868 -19.628 -26.612 1.00 53.34 170 TRP A O 1
ATOM 1379 N N . THR A 1 171 ? 13.602 -19.405 -28.015 1.00 45.25 171 THR A N 1
ATOM 1380 C CA . THR A 1 171 ? 14.554 -19.021 -26.975 1.00 45.25 171 THR A CA 1
ATOM 1381 C C . THR A 1 171 ? 14.058 -17.711 -26.383 1.00 45.25 171 THR A C 1
ATOM 1383 O O . THR A 1 171 ? 13.674 -16.817 -27.130 1.00 45.25 171 THR A O 1
ATOM 1386 N N . ASP A 1 172 ? 13.993 -17.674 -25.058 1.00 48.06 172 ASP A N 1
ATOM 1387 C CA . ASP A 1 172 ? 13.260 -16.762 -24.171 1.00 48.06 172 ASP A CA 1
ATOM 1388 C C . ASP A 1 172 ? 13.704 -15.274 -24.263 1.00 48.06 172 ASP A C 1
ATOM 1390 O O . ASP A 1 172 ? 13.959 -14.622 -23.251 1.00 48.06 172 ASP A O 1
ATOM 1394 N N . ASP A 1 173 ? 13.797 -14.719 -25.475 1.00 41.03 173 ASP A N 1
ATOM 1395 C CA . ASP A 1 173 ? 14.071 -13.309 -25.780 1.00 41.03 173 ASP A CA 1
ATOM 1396 C C . ASP A 1 173 ? 12.832 -12.426 -25.541 1.00 41.03 173 ASP A C 1
ATOM 1398 O O . ASP A 1 173 ? 12.922 -11.202 -25.527 1.00 41.03 173 ASP A O 1
ATOM 1402 N N . SER A 1 174 ? 11.667 -13.007 -25.235 1.00 45.91 174 SER A N 1
ATOM 1403 C CA . SER A 1 174 ? 10.498 -12.268 -24.729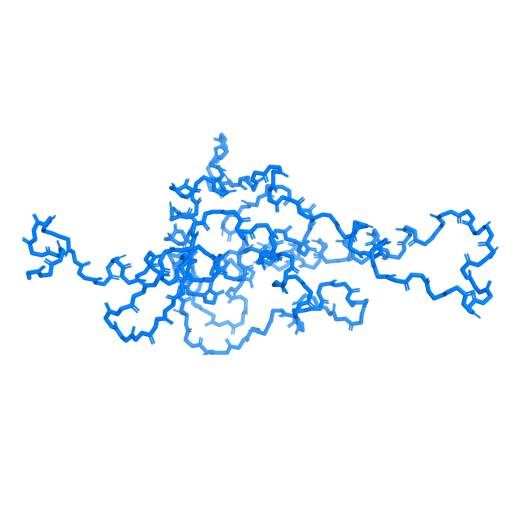 1.00 45.91 174 SER A CA 1
ATOM 1404 C C . SER A 1 174 ? 10.687 -11.700 -23.315 1.00 45.91 174 SER A C 1
ATOM 1406 O O . SER A 1 174 ? 9.904 -10.851 -22.889 1.00 45.91 174 SER A O 1
ATOM 1408 N N . ASN A 1 175 ? 11.744 -12.094 -22.591 1.00 45.47 175 ASN A N 1
ATOM 1409 C CA . ASN A 1 175 ? 12.132 -11.412 -21.351 1.00 45.47 175 ASN A CA 1
ATOM 1410 C C . ASN A 1 175 ? 12.618 -9.973 -21.597 1.00 45.47 175 ASN A C 1
ATOM 1412 O O . ASN A 1 175 ? 12.569 -9.164 -20.669 1.00 45.47 175 ASN A O 1
ATOM 1416 N N . ILE A 1 176 ? 13.025 -9.643 -22.831 1.00 43.81 176 ILE A N 1
ATOM 1417 C CA . ILE A 1 176 ? 13.526 -8.317 -23.215 1.00 43.81 176 ILE A CA 1
ATOM 1418 C C . ILE A 1 176 ? 12.408 -7.269 -23.080 1.00 43.81 176 ILE A C 1
ATOM 1420 O O . ILE A 1 176 ? 12.626 -6.210 -22.501 1.00 43.81 176 ILE A O 1
ATOM 1424 N N . SER A 1 177 ? 11.158 -7.585 -23.446 1.00 52.31 177 SER A N 1
ATOM 1425 C CA . SER A 1 177 ? 10.059 -6.610 -23.337 1.00 52.31 177 SER A CA 1
ATOM 1426 C C . SER A 1 177 ? 9.670 -6.283 -21.891 1.00 52.31 177 SER A C 1
ATOM 1428 O O . SER A 1 177 ? 9.444 -5.119 -21.572 1.00 52.31 177 SER A O 1
ATOM 1430 N N . SER A 1 178 ? 9.616 -7.265 -20.982 1.00 51.94 178 SER A N 1
ATOM 1431 C CA . SER A 1 178 ? 9.265 -6.991 -19.578 1.00 51.94 178 SER A CA 1
ATOM 1432 C C . SER A 1 178 ? 10.371 -6.221 -18.851 1.00 51.94 178 SER A C 1
ATOM 1434 O O . SER A 1 178 ? 10.074 -5.244 -18.160 1.00 51.94 178 SER A O 1
ATOM 1436 N N . SER A 1 179 ? 11.642 -6.609 -19.029 1.00 57.38 179 SER A N 1
ATOM 1437 C CA . SER A 1 179 ? 12.769 -5.902 -18.406 1.00 57.38 179 SER A CA 1
ATOM 1438 C C . SER A 1 179 ? 12.904 -4.469 -18.911 1.00 57.38 179 SER A C 1
ATOM 1440 O O . SER A 1 179 ? 13.210 -3.573 -18.119 1.00 57.38 179 SER A O 1
ATOM 1442 N N . ASP A 1 180 ? 12.627 -4.238 -20.195 1.00 60.44 180 ASP A N 1
ATOM 1443 C CA . ASP A 1 180 ? 12.726 -2.916 -20.805 1.00 60.44 180 ASP A CA 1
ATOM 1444 C C . ASP A 1 180 ? 11.629 -1.980 -20.287 1.00 60.44 180 ASP A C 1
ATOM 1446 O O . ASP A 1 180 ? 11.945 -0.858 -19.884 1.00 60.44 180 ASP A O 1
ATOM 1450 N N . ILE A 1 181 ? 10.383 -2.457 -20.157 1.00 64.75 181 ILE A N 1
ATOM 1451 C CA . ILE A 1 181 ? 9.271 -1.692 -19.560 1.00 64.75 181 ILE A CA 1
ATOM 1452 C C . ILE A 1 181 ? 9.587 -1.321 -18.106 1.00 64.75 181 ILE A C 1
ATOM 1454 O O . ILE A 1 181 ? 9.452 -0.162 -17.711 1.00 64.75 181 ILE A O 1
ATOM 1458 N N . ILE A 1 182 ? 10.063 -2.275 -17.299 1.00 67.00 182 ILE A N 1
ATOM 1459 C CA . ILE A 1 182 ? 10.426 -2.020 -15.896 1.00 67.00 182 ILE A CA 1
ATOM 1460 C C . ILE A 1 182 ? 11.588 -1.022 -15.812 1.00 67.00 182 ILE A C 1
ATOM 1462 O O . ILE A 1 182 ? 11.602 -0.146 -14.945 1.00 67.00 182 ILE A O 1
ATOM 1466 N N . SER A 1 183 ? 12.566 -1.116 -16.717 1.00 64.31 183 SER A N 1
ATOM 1467 C CA . SER A 1 183 ? 13.694 -0.182 -16.767 1.00 64.31 183 SER A CA 1
ATOM 1468 C C . SER A 1 183 ? 13.266 1.238 -17.159 1.00 64.31 183 SER A C 1
ATOM 1470 O O . SER A 1 183 ? 13.765 2.202 -16.574 1.00 64.31 183 SER A O 1
ATOM 1472 N N . PHE A 1 184 ? 12.310 1.376 -18.083 1.00 67.94 184 PHE A N 1
ATOM 1473 C CA . PHE A 1 184 ? 11.724 2.654 -18.481 1.00 67.94 184 PHE A CA 1
ATOM 1474 C C . PHE A 1 184 ? 10.963 3.290 -17.315 1.00 67.94 184 PHE A C 1
ATOM 1476 O O . PHE A 1 184 ? 11.243 4.429 -16.941 1.00 67.94 184 PHE A O 1
ATOM 1483 N N . ARG A 1 185 ? 10.104 2.511 -16.650 1.00 70.06 185 ARG A N 1
ATOM 1484 C CA . ARG A 1 185 ? 9.354 2.945 -15.462 1.00 70.06 185 ARG A CA 1
ATOM 1485 C C . ARG A 1 185 ? 10.273 3.365 -14.315 1.00 70.06 185 ARG A C 1
ATOM 1487 O O . ARG A 1 185 ? 10.053 4.380 -13.662 1.00 70.06 185 ARG A O 1
ATOM 1494 N N . ARG A 1 186 ? 11.371 2.636 -14.096 1.00 70.12 186 ARG A N 1
ATOM 1495 C CA . ARG A 1 186 ? 12.399 3.033 -13.121 1.00 70.12 186 ARG A CA 1
ATOM 1496 C C . ARG A 1 186 ? 12.991 4.399 -13.452 1.00 70.12 186 ARG A C 1
ATOM 1498 O O . ARG A 1 186 ? 13.134 5.213 -12.547 1.00 70.12 186 ARG A O 1
ATOM 1505 N N . LYS A 1 187 ? 13.337 4.656 -14.716 1.00 69.44 187 LYS A N 1
ATOM 1506 C CA . LYS A 1 187 ? 13.891 5.953 -15.134 1.00 69.44 187 LYS A CA 1
ATOM 1507 C C . LYS A 1 187 ? 12.892 7.088 -14.902 1.00 69.44 187 LYS A C 1
ATOM 1509 O O . LYS A 1 187 ? 13.273 8.080 -14.296 1.00 69.44 187 LYS A O 1
ATOM 1514 N N . GLU A 1 188 ? 11.634 6.902 -15.293 1.00 70.94 188 GLU A N 1
ATOM 1515 C CA . GLU A 1 188 ? 10.557 7.882 -15.088 1.00 70.94 188 GLU A CA 1
ATOM 1516 C C . GLU A 1 188 ? 10.372 8.229 -13.599 1.00 70.94 188 GLU A C 1
ATOM 1518 O O . GLU A 1 188 ? 10.372 9.404 -13.228 1.00 70.94 188 GLU A O 1
ATOM 1523 N N . PHE A 1 189 ? 10.331 7.216 -12.723 1.00 74.19 189 PHE A N 1
ATOM 1524 C CA . PHE A 1 189 ? 10.256 7.423 -11.274 1.00 74.19 189 PHE A CA 1
ATOM 1525 C C . PHE A 1 189 ? 11.433 8.247 -10.732 1.00 74.19 189 PHE A C 1
ATOM 1527 O O . PHE A 1 189 ? 11.237 9.147 -9.912 1.00 74.19 189 PHE A O 1
ATOM 1534 N N . TYR A 1 190 ? 12.661 7.963 -11.183 1.00 72.56 190 TYR A N 1
ATOM 1535 C CA . TYR A 1 190 ? 13.848 8.680 -10.716 1.00 72.56 190 TYR A CA 1
ATOM 1536 C C . TYR A 1 190 ? 13.905 10.124 -11.193 1.00 72.56 190 TYR A C 1
ATOM 1538 O O . TYR A 1 190 ? 14.281 10.979 -10.392 1.00 72.56 190 TYR A O 1
ATOM 1546 N N . THR A 1 191 ? 13.506 10.394 -12.437 1.00 72.12 191 THR A N 1
ATOM 1547 C CA . THR A 1 191 ? 13.432 11.754 -12.979 1.00 72.12 191 THR A CA 1
ATOM 1548 C C . THR A 1 191 ? 12.499 12.619 -12.136 1.00 72.12 191 THR A C 1
ATOM 1550 O O . THR A 1 191 ? 12.905 13.677 -11.675 1.00 72.12 191 THR A O 1
ATOM 1553 N N . ILE A 1 192 ? 11.299 12.120 -11.831 1.00 69.44 192 ILE A N 1
ATOM 1554 C CA . ILE A 1 192 ? 10.284 12.878 -11.082 1.00 69.44 192 ILE A CA 1
ATOM 1555 C C . ILE A 1 192 ? 10.627 13.001 -9.587 1.00 69.44 192 ILE A C 1
ATOM 1557 O O . ILE A 1 192 ? 10.261 13.973 -8.933 1.00 69.44 192 ILE A O 1
ATOM 1561 N N . SER A 1 193 ? 11.331 12.021 -9.016 1.00 62.00 193 SER A N 1
ATOM 1562 C CA . SER A 1 193 ? 11.682 12.035 -7.586 1.00 62.00 193 SER A CA 1
ATOM 1563 C C . SER A 1 193 ? 12.876 12.944 -7.247 1.00 62.00 193 SER A C 1
ATOM 1565 O O . SER A 1 193 ? 13.023 13.344 -6.084 1.00 62.00 193 SER A O 1
ATOM 1567 N N . HIS A 1 194 ? 13.735 13.230 -8.236 1.00 59.88 194 HIS A N 1
ATOM 1568 C CA . HIS A 1 194 ? 14.966 14.024 -8.090 1.00 59.88 194 HIS A CA 1
ATOM 1569 C C . HIS A 1 194 ? 14.875 15.453 -8.651 1.00 59.88 194 HIS A C 1
ATOM 1571 O O . HIS A 1 194 ? 15.815 16.220 -8.436 1.00 59.88 194 HIS A O 1
ATOM 1577 N N . GLU A 1 195 ? 13.775 15.816 -9.317 1.00 51.47 195 GLU A N 1
ATOM 1578 C CA . GLU A 1 195 ? 13.361 17.220 -9.485 1.00 51.47 195 GLU A CA 1
ATOM 1579 C C . GLU A 1 195 ? 12.900 17.841 -8.148 1.00 51.47 195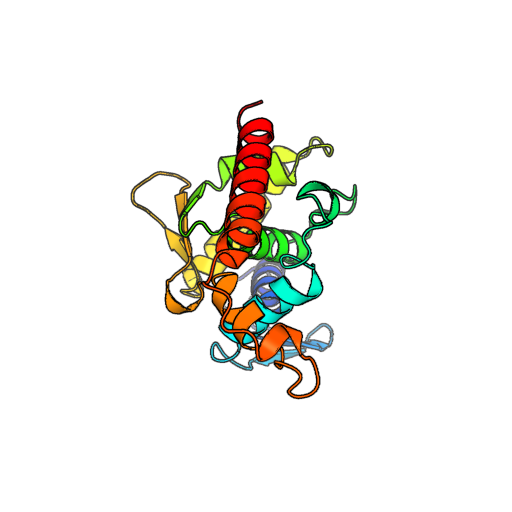 GLU A C 1
ATOM 1581 O O . GLU A 1 195 ? 13.108 19.065 -7.989 1.00 51.47 195 GLU A O 1
#

Organism: Trichomonas vaginalis (strain ATCC PRA-98 / G3) (NCBI:txid412133)